Protein AF-A0A520KUC2-F1 (afdb_monomer_lite)

Radius of gyration: 18.16 Å; chains: 1; bounding box: 44×34×51 Å

pLDDT: mean 89.43, std 6.77, range [54.69, 96.94]

Sequence (269 aa):
MTIVELEEMAKRMIEGINAGEMRMEDAQAVLNGVKETDARDSIKLLNDFPDLFLKMIPMGASLDLKRFIPLIKEAFPMLLKKMEEYGTEKFVNELSKPEVVIFPGMLVAAGRFLEKMGVEKVNAHGEEIKDILSVVLPLFNRMVMPIADRSDELKKAFDRIEFAISVNFHARELGFVFNLKCDRKSGKGVMESFKMEEDPKADLNWMISTKGLLFFFNFIRTAGDLQDFFEMTKSGEIEIVEEDLPGAGLIPWLIDVSDLSKKIDDTYP

Organism: NCBI:txid2491085

Foldseek 3Di:
DDLVVLLVLLVVQLVCLVVVNHDLVSLVVNLVVLVVDALVSVLVSCQSPVQSLLRPLLCCLVDDLVSVLVSLLSRLVSNLVRCVVVDVLVSLVSHPCSCCNANPVVLNSVLSNLVSNDLVNCLVCLVSVVSNCQRNFVSNFSHLVSNLVVDPLSQVLQLLQPAWFKEWEAQPSSGWIWIWTWGQPPSGIDTNGIHRDDDPPGPWYKYAYSVNVSQLSVCLQALNDPVSVVVCCVVVRIPIDDDPPPVVSCVSSSNSSSVSNNVSSVVND

Structure (mmCIF, N/CA/C/O backbone):
data_AF-A0A520KUC2-F1
#
_entry.id   AF-A0A520KUC2-F1
#
loop_
_atom_site.group_PDB
_atom_site.id
_atom_site.type_symbol
_atom_site.label_atom_id
_atom_site.label_alt_id
_atom_site.label_comp_id
_atom_site.label_asym_id
_atom_site.label_entity_id
_atom_site.label_seq_id
_atom_site.pdbx_PDB_ins_code
_atom_site.Cartn_x
_atom_site.Cartn_y
_atom_site.Cartn_z
_atom_site.occupancy
_atom_site.B_iso_or_equiv
_atom_site.auth_seq_id
_atom_site.auth_comp_id
_atom_site.auth_asym_id
_atom_site.auth_atom_id
_atom_site.pdbx_PDB_model_num
ATOM 1 N N . MET A 1 1 ? 13.978 9.411 -22.998 1.00 79.06 1 MET A N 1
ATOM 2 C CA . MET A 1 1 ? 13.602 8.008 -23.276 1.00 79.06 1 MET A CA 1
ATOM 3 C C . MET A 1 1 ? 12.185 7.940 -23.854 1.00 79.06 1 MET A C 1
ATOM 5 O O . MET A 1 1 ? 11.400 8.844 -23.591 1.00 79.06 1 MET A O 1
ATOM 9 N N . THR A 1 2 ? 11.856 6.923 -24.655 1.00 86.12 2 THR A N 1
ATOM 10 C CA . THR A 1 2 ? 10.491 6.676 -25.168 1.00 86.12 2 THR A CA 1
ATOM 11 C C . THR A 1 2 ? 9.689 5.750 -24.245 1.00 86.12 2 THR A C 1
ATOM 13 O O . THR A 1 2 ? 10.262 4.942 -23.517 1.00 86.12 2 THR A O 1
ATOM 16 N N . ILE A 1 3 ? 8.354 5.810 -24.303 1.00 90.12 3 ILE A N 1
ATOM 17 C CA . ILE A 1 3 ? 7.492 4.898 -23.531 1.00 90.12 3 ILE A CA 1
ATOM 18 C C . ILE A 1 3 ? 7.693 3.419 -23.909 1.00 90.12 3 ILE A C 1
ATOM 20 O O . ILE A 1 3 ? 7.642 2.556 -23.042 1.00 90.12 3 ILE A O 1
ATOM 24 N N . VAL A 1 4 ? 8.023 3.127 -25.172 1.00 90.62 4 VAL A N 1
ATOM 25 C CA . VAL A 1 4 ? 8.314 1.757 -25.634 1.00 90.62 4 VAL A CA 1
ATOM 26 C C . VAL A 1 4 ? 9.567 1.201 -24.950 1.00 90.62 4 VAL A C 1
ATOM 28 O O . VAL A 1 4 ? 9.562 0.073 -24.468 1.00 90.62 4 VAL A O 1
ATOM 31 N N . GLU A 1 5 ? 10.628 2.007 -24.838 1.00 91.69 5 GLU A N 1
ATOM 32 C CA . GLU A 1 5 ? 11.851 1.607 -24.127 1.00 91.69 5 GLU A CA 1
ATOM 33 C C . GLU A 1 5 ? 11.584 1.356 -22.634 1.00 91.69 5 GLU A C 1
ATOM 35 O O . GLU A 1 5 ? 12.125 0.410 -22.060 1.00 91.69 5 GLU A O 1
ATOM 40 N N . LEU A 1 6 ? 10.729 2.170 -22.004 1.00 92.94 6 LEU A N 1
ATOM 41 C CA . LEU A 1 6 ? 10.340 1.986 -20.604 1.00 92.94 6 LEU A CA 1
ATOM 42 C C . LEU A 1 6 ? 9.547 0.690 -20.394 1.00 92.94 6 LEU A C 1
ATOM 44 O O . LEU A 1 6 ? 9.807 -0.043 -19.440 1.00 92.94 6 LEU A O 1
ATOM 48 N N . GLU A 1 7 ? 8.614 0.385 -21.293 1.00 94.44 7 GLU A N 1
ATOM 49 C CA . GLU A 1 7 ? 7.832 -0.854 -21.265 1.00 94.44 7 GLU A CA 1
ATOM 50 C C . GLU A 1 7 ? 8.726 -2.087 -21.421 1.00 94.44 7 GLU A C 1
ATOM 52 O O . GLU A 1 7 ? 8.567 -3.064 -20.691 1.00 94.44 7 GLU A O 1
ATOM 57 N N . GLU A 1 8 ? 9.726 -2.035 -22.303 1.00 94.94 8 GLU A N 1
ATOM 58 C CA . GLU A 1 8 ? 10.719 -3.104 -22.439 1.00 94.94 8 GLU A CA 1
ATOM 59 C C . GLU A 1 8 ? 11.582 -3.266 -21.177 1.00 94.94 8 GLU A C 1
ATOM 61 O O . GLU A 1 8 ? 11.885 -4.391 -20.770 1.00 94.94 8 GLU A O 1
ATOM 66 N N . MET A 1 9 ? 11.975 -2.166 -20.522 1.00 94.81 9 MET A N 1
ATOM 67 C CA . MET A 1 9 ? 12.680 -2.221 -19.235 1.00 94.81 9 MET A CA 1
ATOM 68 C C . MET A 1 9 ? 11.814 -2.861 -18.145 1.00 94.81 9 MET A C 1
ATOM 70 O O . MET A 1 9 ? 12.285 -3.768 -17.459 1.00 94.81 9 MET A O 1
ATOM 74 N N . ALA A 1 10 ? 10.554 -2.440 -18.016 1.00 94.38 10 ALA A N 1
ATOM 75 C CA . ALA A 1 10 ? 9.627 -2.983 -17.026 1.00 94.38 10 ALA A CA 1
ATOM 76 C C . ALA A 1 10 ? 9.317 -4.461 -17.283 1.00 94.38 10 ALA A C 1
ATOM 78 O O . ALA A 1 10 ? 9.352 -5.264 -16.352 1.00 94.38 10 ALA A O 1
ATOM 79 N N . LYS A 1 11 ? 9.112 -4.846 -18.548 1.00 95.25 11 LYS A N 1
ATOM 80 C CA . LYS A 1 11 ? 8.909 -6.240 -18.945 1.00 95.25 11 LYS A CA 1
ATOM 81 C C . LYS A 1 11 ? 10.098 -7.116 -18.566 1.00 95.25 11 LYS A C 1
ATOM 83 O O . LYS A 1 11 ? 9.901 -8.143 -17.925 1.00 95.25 11 LYS A O 1
ATOM 88 N N . ARG A 1 12 ? 11.325 -6.695 -18.896 1.00 94.25 12 ARG A N 1
ATOM 89 C CA . ARG A 1 12 ? 12.545 -7.431 -18.516 1.00 94.25 12 ARG A CA 1
ATOM 90 C C . ARG A 1 12 ? 12.690 -7.550 -17.005 1.00 94.25 12 ARG A C 1
ATOM 92 O O . ARG A 1 12 ? 13.047 -8.616 -16.515 1.00 94.25 12 ARG A O 1
ATOM 99 N N . MET A 1 13 ? 12.390 -6.479 -16.267 1.00 94.31 13 MET A N 1
ATOM 100 C CA . MET A 1 13 ? 12.400 -6.521 -14.808 1.00 94.31 13 MET A CA 1
ATOM 101 C C . MET A 1 13 ? 11.396 -7.560 -14.291 1.00 94.31 13 MET A C 1
ATOM 103 O O . MET A 1 13 ? 11.769 -8.394 -13.476 1.00 94.31 13 MET A O 1
ATOM 107 N N . ILE A 1 14 ? 10.155 -7.564 -14.788 1.00 92.81 14 ILE A N 1
ATOM 108 C CA . ILE A 1 14 ? 9.117 -8.529 -14.389 1.00 92.81 14 ILE A CA 1
ATOM 109 C C . ILE A 1 14 ? 9.503 -9.967 -14.756 1.00 92.81 14 ILE A C 1
ATOM 111 O O . ILE A 1 14 ? 9.326 -10.868 -13.941 1.00 92.81 14 ILE A O 1
ATOM 115 N N . GLU A 1 15 ? 10.053 -10.196 -15.948 1.00 92.81 15 GLU A N 1
ATOM 116 C CA . GLU A 1 15 ? 10.564 -11.509 -16.363 1.00 92.81 15 GLU A CA 1
ATOM 117 C C . GLU A 1 15 ? 11.678 -11.990 -15.425 1.00 92.81 15 GLU A C 1
ATOM 119 O O . GLU A 1 15 ? 11.638 -13.131 -14.963 1.00 92.81 15 GLU A O 1
ATOM 124 N N . GLY A 1 16 ? 12.606 -11.101 -15.056 1.00 92.38 16 GLY A N 1
ATOM 125 C CA . GLY A 1 16 ? 13.636 -11.378 -14.057 1.00 92.38 16 GLY A CA 1
ATOM 126 C C . GLY A 1 16 ? 13.057 -11.683 -12.674 1.00 92.38 16 GLY A C 1
ATOM 127 O O . GLY A 1 16 ? 13.536 -12.594 -12.003 1.00 92.38 16 GLY A O 1
ATOM 128 N N . ILE A 1 17 ? 12.003 -10.978 -12.245 1.00 90.62 17 ILE A N 1
ATOM 129 C CA . ILE A 1 17 ? 11.320 -11.253 -10.968 1.00 90.62 17 ILE A CA 1
ATOM 130 C C . ILE A 1 17 ? 10.720 -12.660 -10.992 1.00 90.62 17 ILE A C 1
ATOM 132 O O . ILE A 1 17 ? 10.968 -13.441 -10.076 1.00 90.62 17 ILE A O 1
ATOM 136 N N . ASN A 1 18 ? 9.991 -13.003 -12.056 1.00 89.06 18 ASN A N 1
ATOM 137 C CA . ASN A 1 18 ? 9.351 -14.311 -12.202 1.00 89.06 18 ASN A CA 1
ATOM 138 C C . ASN A 1 18 ? 10.374 -15.459 -12.263 1.00 89.06 18 ASN A C 1
ATOM 140 O O . ASN A 1 18 ? 10.082 -16.563 -11.812 1.00 89.06 18 ASN A O 1
ATOM 144 N N . ALA A 1 19 ? 11.566 -15.203 -12.807 1.00 90.50 19 ALA A N 1
ATOM 145 C CA . ALA A 1 19 ? 12.666 -16.165 -12.846 1.00 90.50 19 ALA A CA 1
ATOM 146 C C . ALA A 1 19 ? 13.453 -16.257 -11.522 1.00 90.50 19 ALA A C 1
ATOM 148 O O . ALA A 1 19 ? 14.256 -17.171 -11.357 1.00 90.50 19 ALA A O 1
ATOM 149 N N . GLY A 1 20 ? 13.245 -15.333 -10.575 1.00 86.62 20 GLY A N 1
ATOM 150 C CA . GLY A 1 20 ? 14.067 -15.222 -9.364 1.00 86.62 20 GLY A CA 1
ATOM 151 C C . GLY A 1 20 ? 15.466 -14.640 -9.616 1.00 86.62 20 GLY A C 1
ATOM 152 O O . GLY A 1 20 ? 16.361 -14.809 -8.793 1.00 86.62 20 GLY A O 1
ATOM 153 N N . GLU A 1 21 ? 15.655 -13.951 -10.742 1.00 87.88 21 GLU A N 1
ATOM 154 C CA . GLU A 1 21 ? 16.944 -13.453 -11.245 1.00 87.88 21 GLU A CA 1
ATOM 155 C C . GLU A 1 21 ? 17.017 -11.917 -11.314 1.00 87.88 21 GLU A C 1
ATOM 157 O O . GLU A 1 21 ? 17.975 -11.357 -11.847 1.00 87.88 21 GLU A O 1
ATOM 162 N N . MET A 1 22 ? 16.006 -11.214 -10.796 1.00 87.12 22 MET A N 1
ATOM 163 C CA . MET A 1 22 ? 15.952 -9.751 -10.834 1.00 87.12 22 MET A CA 1
ATOM 164 C C . MET A 1 22 ? 17.145 -9.114 -10.114 1.00 87.12 22 MET A C 1
ATOM 166 O O . MET A 1 22 ? 17.491 -9.487 -8.989 1.00 87.12 22 MET A O 1
ATOM 170 N N . ARG A 1 23 ? 17.752 -8.111 -10.758 1.00 86.81 23 ARG A N 1
ATOM 171 C CA . ARG A 1 23 ? 18.878 -7.351 -10.210 1.00 86.81 23 ARG A CA 1
ATOM 172 C C . ARG A 1 23 ? 18.461 -5.931 -9.850 1.00 86.81 23 ARG A C 1
ATOM 174 O O . ARG A 1 23 ? 17.534 -5.360 -10.422 1.00 86.81 23 ARG A O 1
ATOM 181 N N . MET A 1 24 ? 19.211 -5.316 -8.937 1.00 89.06 24 MET A N 1
ATOM 182 C CA . MET A 1 24 ? 18.963 -3.935 -8.505 1.00 89.06 24 MET A CA 1
ATOM 183 C C . MET A 1 24 ? 19.035 -2.944 -9.677 1.00 89.06 24 MET A C 1
ATOM 185 O O . MET A 1 24 ? 18.303 -1.958 -9.719 1.00 89.06 24 MET A O 1
ATOM 189 N N . GLU A 1 25 ? 19.902 -3.225 -10.647 1.00 91.31 25 GLU A N 1
ATOM 190 C CA . GLU A 1 25 ? 20.090 -2.420 -11.849 1.00 91.31 25 GLU A CA 1
ATOM 191 C C . GLU A 1 25 ? 18.837 -2.414 -12.740 1.00 91.31 25 GLU A C 1
ATOM 193 O O . GLU A 1 25 ? 18.567 -1.402 -13.385 1.00 91.31 25 GLU A O 1
ATOM 198 N N . ASP A 1 26 ? 18.038 -3.487 -12.725 1.00 91.25 26 ASP A N 1
ATOM 199 C CA . ASP A 1 26 ? 16.792 -3.569 -13.490 1.00 91.25 26 ASP A CA 1
ATOM 200 C C . ASP A 1 26 ? 15.727 -2.627 -12.887 1.00 91.25 26 ASP A C 1
ATOM 202 O O . ASP A 1 26 ? 15.119 -1.839 -13.614 1.00 91.25 26 ASP A O 1
ATOM 206 N N . ALA A 1 27 ? 15.576 -2.600 -11.553 1.00 91.25 27 ALA A N 1
ATOM 207 C CA . ALA A 1 27 ? 14.704 -1.627 -10.877 1.00 91.25 27 ALA A CA 1
ATOM 208 C C . ALA A 1 27 ? 15.198 -0.187 -11.035 1.00 91.25 27 ALA A C 1
ATOM 210 O O . ALA A 1 27 ? 14.400 0.722 -11.267 1.00 91.25 27 ALA A O 1
ATOM 211 N N . GLN A 1 28 ? 16.512 0.035 -10.951 1.00 93.19 28 GLN A N 1
ATOM 212 C CA . GLN A 1 28 ? 17.092 1.357 -11.166 1.00 93.19 28 GLN A CA 1
ATOM 213 C C . GLN A 1 28 ? 16.850 1.861 -12.597 1.00 93.19 28 GLN A C 1
ATOM 215 O O . GLN A 1 28 ? 16.589 3.051 -12.777 1.00 93.19 28 GLN A O 1
ATOM 220 N N . ALA A 1 29 ? 16.928 0.984 -13.603 1.00 93.38 29 ALA A N 1
ATOM 221 C CA . ALA A 1 29 ? 16.661 1.331 -14.995 1.00 93.38 29 ALA A CA 1
ATOM 222 C C . ALA A 1 29 ? 15.199 1.745 -15.198 1.00 93.38 29 ALA A C 1
ATOM 224 O O . ALA A 1 29 ? 14.949 2.815 -15.751 1.00 93.38 29 ALA A O 1
ATOM 225 N N . VAL A 1 30 ? 14.249 0.960 -14.673 1.00 93.94 30 VAL A N 1
ATOM 226 C CA . VAL A 1 30 ? 12.819 1.314 -14.702 1.00 93.94 30 VAL A CA 1
ATOM 227 C C . VAL A 1 30 ? 12.584 2.646 -13.994 1.00 93.94 30 VAL A C 1
ATOM 229 O O . VAL A 1 30 ? 11.946 3.528 -14.558 1.00 93.94 30 VAL A O 1
ATOM 232 N N . LEU A 1 31 ? 13.153 2.847 -12.802 1.00 93.94 31 LEU A N 1
ATOM 233 C CA . LEU A 1 31 ? 13.030 4.099 -12.055 1.00 93.94 31 LEU A CA 1
ATOM 234 C C . LEU A 1 31 ? 13.588 5.300 -12.833 1.00 93.94 31 LEU A C 1
ATOM 236 O O . LEU A 1 31 ? 12.925 6.330 -12.931 1.00 93.94 31 LEU A O 1
ATOM 240 N N . ASN A 1 32 ? 14.788 5.182 -13.403 1.00 94.06 32 ASN A N 1
ATOM 241 C CA . ASN A 1 32 ? 15.381 6.246 -14.216 1.00 94.06 32 ASN A CA 1
ATOM 242 C C . ASN A 1 32 ? 14.520 6.558 -15.435 1.00 94.06 32 ASN A C 1
ATOM 244 O O . ASN A 1 32 ? 14.320 7.724 -15.761 1.00 94.06 32 ASN A O 1
ATOM 248 N N . GLY A 1 33 ? 13.945 5.533 -16.052 1.00 92.38 33 GLY A N 1
ATOM 249 C CA . GLY A 1 33 ? 13.013 5.741 -17.134 1.00 92.38 33 GLY A CA 1
ATOM 250 C C . GLY A 1 33 ? 11.726 6.444 -16.693 1.00 92.38 33 GLY A C 1
ATOM 251 O O . GLY A 1 33 ? 11.289 7.414 -17.315 1.00 92.38 33 GLY A O 1
ATOM 252 N N . VAL A 1 34 ? 11.141 6.045 -15.564 1.00 91.44 34 VAL A N 1
ATOM 253 C CA . VAL A 1 34 ? 9.987 6.759 -15.008 1.00 91.44 34 VAL A CA 1
ATOM 254 C C . VAL A 1 34 ? 10.346 8.222 -14.721 1.00 91.44 34 VAL A C 1
ATOM 256 O O . VAL A 1 34 ? 9.499 9.073 -14.934 1.00 91.44 34 VAL A O 1
ATOM 259 N N . LYS A 1 35 ? 11.575 8.587 -14.339 1.00 92.81 35 LYS A N 1
ATOM 260 C CA . LYS A 1 35 ? 11.947 10.011 -14.153 1.00 92.81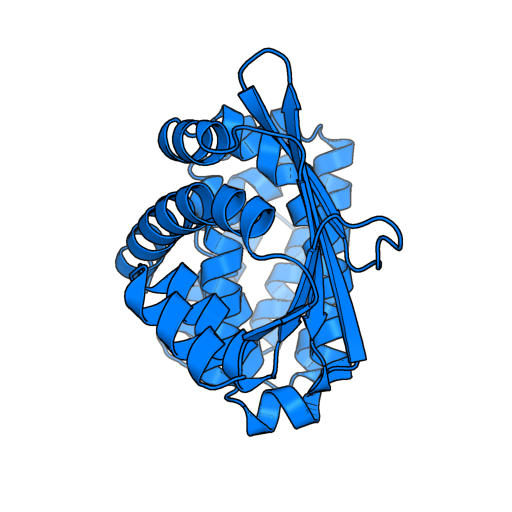 35 LYS A CA 1
ATOM 261 C C . LYS A 1 35 ? 11.870 10.841 -15.429 1.00 92.81 35 LYS A C 1
ATOM 263 O O . LYS A 1 35 ? 11.508 12.011 -15.364 1.00 92.81 35 LYS A O 1
ATOM 268 N N . GLU A 1 36 ? 12.233 10.259 -16.566 1.00 92.06 36 GLU A N 1
ATOM 269 C CA . GLU A 1 36 ? 12.312 10.971 -17.847 1.00 92.06 36 GLU A CA 1
ATOM 270 C C . GLU A 1 36 ? 10.964 11.119 -18.561 1.00 92.06 36 GLU A C 1
ATOM 272 O O . GLU A 1 36 ? 10.869 11.847 -19.548 1.00 92.06 36 GLU A O 1
ATOM 277 N N . THR A 1 37 ? 9.937 10.414 -18.094 1.00 91.12 37 THR A N 1
ATOM 278 C CA . THR A 1 37 ? 8.613 10.374 -18.723 1.00 91.12 37 THR A CA 1
ATOM 279 C C . THR A 1 37 ? 7.625 11.329 -18.063 1.00 91.12 37 THR A C 1
ATOM 281 O O . THR A 1 37 ? 7.861 11.813 -16.953 1.00 91.12 37 THR A O 1
ATOM 284 N N . ASP A 1 38 ? 6.486 11.584 -18.706 1.00 93.56 38 ASP A N 1
ATOM 285 C CA . ASP A 1 38 ? 5.400 12.359 -18.101 1.00 93.56 38 ASP A CA 1
ATOM 286 C C . ASP A 1 38 ? 4.401 11.471 -17.320 1.00 93.56 38 ASP A C 1
ATOM 288 O O . ASP A 1 38 ? 4.645 10.289 -17.041 1.00 93.56 38 ASP A O 1
ATOM 292 N N . ALA A 1 39 ? 3.287 12.060 -16.876 1.00 93.56 39 ALA A N 1
ATOM 293 C CA . ALA A 1 39 ? 2.244 11.333 -16.155 1.00 93.56 39 ALA A CA 1
ATOM 294 C C . ALA A 1 39 ? 1.448 10.366 -17.052 1.00 93.56 39 ALA A C 1
ATOM 296 O O . ALA A 1 39 ? 1.041 9.312 -16.571 1.00 93.56 39 ALA A O 1
ATOM 297 N N . ARG A 1 40 ? 1.249 10.677 -18.340 1.00 95.25 40 ARG A N 1
ATOM 298 C CA . ARG A 1 40 ? 0.518 9.811 -19.285 1.00 95.25 40 ARG A CA 1
ATOM 299 C C . ARG A 1 40 ? 1.310 8.564 -19.624 1.00 95.25 40 ARG A C 1
ATOM 301 O O . ARG A 1 40 ? 0.744 7.479 -19.673 1.00 95.25 40 ARG A O 1
ATOM 308 N N . ASP A 1 41 ? 2.613 8.714 -19.794 1.00 94.69 41 ASP A N 1
ATOM 309 C CA . ASP A 1 41 ? 3.533 7.589 -19.924 1.00 94.69 41 ASP A CA 1
ATOM 310 C C . ASP A 1 41 ? 3.504 6.701 -18.672 1.00 94.69 41 ASP A C 1
ATOM 312 O O . ASP A 1 41 ? 3.476 5.478 -18.773 1.00 94.69 41 ASP A O 1
ATOM 316 N N . SER A 1 42 ? 3.432 7.309 -17.481 1.00 93.69 42 SER A N 1
ATOM 317 C CA . SER A 1 42 ? 3.310 6.558 -16.223 1.00 93.69 42 SER A CA 1
ATOM 318 C C . SER A 1 42 ? 1.976 5.801 -16.150 1.00 93.69 42 SER A C 1
ATOM 320 O O . SER A 1 42 ? 1.956 4.638 -15.761 1.00 93.69 42 SER A O 1
ATOM 322 N N . ILE A 1 43 ? 0.869 6.419 -16.578 1.00 95.75 43 ILE A N 1
ATOM 323 C CA . ILE A 1 43 ? -0.443 5.760 -16.699 1.00 95.75 43 ILE A CA 1
ATOM 324 C C . ILE A 1 43 ? -0.372 4.594 -17.689 1.00 95.75 43 ILE A C 1
ATOM 326 O O . ILE A 1 43 ? -0.854 3.507 -17.381 1.00 95.75 43 ILE A O 1
ATOM 330 N N . LYS A 1 44 ? 0.247 4.795 -18.859 1.00 96.31 44 LYS A N 1
ATOM 331 C CA . LYS A 1 44 ? 0.398 3.749 -19.876 1.00 96.31 44 LYS A CA 1
ATOM 332 C C . LYS A 1 44 ? 1.190 2.562 -19.331 1.00 96.31 44 LYS A C 1
ATOM 334 O O . LYS A 1 44 ? 0.702 1.439 -19.397 1.00 96.31 44 LYS A O 1
ATOM 339 N N . LEU A 1 45 ? 2.323 2.823 -18.678 1.00 95.50 45 LEU A N 1
ATOM 340 C CA . LEU A 1 45 ? 3.123 1.787 -18.030 1.00 95.50 45 LEU A CA 1
ATOM 341 C C . LEU A 1 45 ? 2.311 0.987 -17.000 1.00 95.50 45 LEU A C 1
ATOM 343 O O . LEU A 1 45 ? 2.359 -0.238 -16.996 1.00 95.50 45 LEU A O 1
ATOM 347 N N . LEU A 1 46 ? 1.557 1.669 -16.134 1.00 94.81 46 LEU A N 1
ATOM 348 C CA . LEU A 1 46 ? 0.744 1.023 -15.098 1.00 94.81 46 LEU A CA 1
ATOM 349 C C . LEU A 1 46 ? -0.479 0.291 -15.673 1.00 94.81 46 LEU A C 1
ATOM 351 O O . LEU A 1 46 ? -1.001 -0.617 -15.035 1.00 94.81 46 LEU A O 1
ATOM 355 N N . ASN A 1 47 ? -0.932 0.648 -16.875 1.00 95.88 47 ASN A N 1
ATOM 356 C CA . ASN A 1 47 ? -1.989 -0.077 -17.579 1.00 95.88 47 ASN A CA 1
ATOM 357 C C . ASN A 1 47 ? -1.478 -1.355 -18.239 1.00 95.88 47 ASN A C 1
ATOM 359 O O . ASN A 1 47 ? -2.199 -2.356 -18.236 1.00 95.88 47 ASN A O 1
ATOM 363 N N . ASP A 1 48 ? -0.256 -1.317 -18.766 1.00 95.50 48 ASP A N 1
ATOM 364 C CA . ASP A 1 48 ? 0.396 -2.466 -19.390 1.00 95.50 48 ASP A CA 1
ATOM 365 C C . ASP A 1 48 ? 0.949 -3.441 -18.335 1.00 95.50 48 ASP A C 1
ATOM 367 O O . ASP A 1 48 ? 0.918 -4.657 -18.536 1.00 95.50 48 ASP A O 1
ATOM 371 N N . PHE A 1 49 ? 1.374 -2.924 -17.176 1.00 94.75 49 PHE A N 1
ATOM 372 C CA . PHE A 1 49 ? 1.892 -3.694 -16.038 1.00 94.75 49 PHE A CA 1
ATOM 373 C C . PHE A 1 49 ? 1.187 -3.312 -14.722 1.00 94.75 49 PHE A C 1
ATOM 375 O O . PHE A 1 49 ? 1.800 -2.718 -13.829 1.00 94.75 49 PHE A O 1
ATOM 382 N N . PRO A 1 50 ? -0.104 -3.649 -14.558 1.00 94.25 50 PRO A N 1
ATOM 383 C CA . PRO A 1 50 ? -0.865 -3.269 -13.367 1.00 94.25 50 PRO A CA 1
ATOM 384 C C . PRO A 1 50 ? -0.347 -3.912 -12.073 1.00 94.25 50 PRO A C 1
ATOM 386 O O . PRO A 1 50 ? -0.574 -3.383 -10.990 1.00 94.25 50 PRO A O 1
ATOM 389 N N . ASP A 1 51 ? 0.379 -5.024 -12.175 1.00 94.38 51 ASP A N 1
ATOM 390 C CA . ASP A 1 51 ? 0.984 -5.769 -11.069 1.00 94.38 51 ASP A CA 1
ATOM 391 C C . ASP A 1 51 ? 2.446 -5.376 -10.784 1.00 94.38 51 ASP A C 1
ATOM 393 O O . ASP A 1 51 ? 3.130 -6.041 -10.001 1.00 94.38 51 ASP A O 1
ATOM 397 N N . LEU A 1 52 ? 2.938 -4.283 -11.382 1.00 93.12 52 LEU A N 1
ATOM 398 C CA . LEU A 1 52 ? 4.325 -3.833 -11.242 1.00 93.12 52 LEU A CA 1
ATOM 399 C C . LEU A 1 52 ? 4.755 -3.713 -9.771 1.00 93.12 52 LEU A C 1
ATOM 401 O O . LEU A 1 52 ? 5.777 -4.275 -9.376 1.00 93.12 52 LEU A O 1
ATOM 405 N N . PHE A 1 53 ? 3.971 -3.014 -8.943 1.00 91.88 53 PHE A N 1
ATOM 406 C CA . PHE A 1 53 ? 4.278 -2.836 -7.519 1.00 91.88 53 PHE A CA 1
ATOM 407 C C . PHE A 1 53 ? 4.088 -4.122 -6.708 1.00 91.88 53 PHE A C 1
ATOM 409 O O . PHE A 1 53 ? 4.924 -4.421 -5.852 1.00 91.88 53 PHE A O 1
ATOM 416 N N . LEU A 1 54 ? 3.050 -4.905 -7.025 1.00 92.69 54 LEU A N 1
ATOM 417 C CA . LEU A 1 54 ? 2.780 -6.216 -6.420 1.00 92.69 54 LEU A CA 1
ATOM 418 C C . LEU A 1 54 ? 3.968 -7.170 -6.554 1.00 92.69 54 LEU A C 1
ATOM 420 O O . LEU A 1 54 ? 4.264 -7.921 -5.627 1.00 92.69 54 LEU A O 1
ATOM 424 N N . LYS A 1 55 ? 4.670 -7.116 -7.688 1.00 91.44 55 LYS A N 1
ATOM 425 C CA . LYS A 1 55 ? 5.849 -7.942 -7.959 1.00 91.44 55 LYS A CA 1
ATOM 426 C C . LYS A 1 55 ? 7.140 -7.330 -7.438 1.00 91.44 55 LYS A C 1
ATOM 428 O O . LYS A 1 55 ? 7.956 -8.029 -6.844 1.00 91.44 55 LYS A O 1
ATOM 433 N N . MET A 1 56 ? 7.339 -6.031 -7.648 1.00 90.69 56 MET A N 1
ATOM 434 C CA . MET A 1 56 ? 8.602 -5.362 -7.332 1.00 90.69 56 MET A CA 1
ATOM 435 C C . MET A 1 56 ? 8.827 -5.194 -5.824 1.00 90.69 56 MET A C 1
ATOM 437 O O . MET A 1 56 ? 9.932 -5.443 -5.350 1.00 90.69 56 MET A O 1
ATOM 441 N N . ILE A 1 57 ? 7.815 -4.777 -5.054 1.00 90.81 57 ILE A N 1
ATOM 442 C CA . ILE A 1 57 ? 7.996 -4.464 -3.624 1.00 90.81 57 ILE A CA 1
ATOM 443 C C . ILE A 1 57 ? 8.441 -5.691 -2.818 1.00 90.81 57 ILE A C 1
ATOM 445 O O . ILE A 1 57 ? 9.433 -5.576 -2.093 1.00 90.81 57 ILE A O 1
ATOM 449 N N . PRO A 1 58 ? 7.819 -6.881 -2.961 1.00 90.75 58 PRO A N 1
ATOM 450 C CA . PRO A 1 58 ? 8.239 -8.060 -2.205 1.00 90.75 58 PRO A CA 1
ATOM 451 C C . PRO A 1 58 ? 9.668 -8.513 -2.504 1.00 90.75 58 PRO A C 1
ATOM 453 O O . PRO A 1 58 ? 10.263 -9.209 -1.684 1.00 90.75 58 PRO A O 1
ATOM 456 N N . MET A 1 59 ? 10.241 -8.138 -3.653 1.00 87.12 59 MET A N 1
ATOM 457 C CA . MET A 1 59 ? 11.640 -8.444 -3.963 1.00 87.12 59 MET A CA 1
ATOM 458 C C . MET A 1 59 ? 12.615 -7.684 -3.073 1.00 87.12 59 MET A C 1
ATOM 460 O O . MET A 1 59 ? 13.699 -8.195 -2.807 1.00 87.12 59 MET A O 1
ATOM 464 N N . GLY A 1 60 ? 12.216 -6.533 -2.523 1.00 84.00 60 GLY A N 1
ATOM 465 C CA . GLY A 1 60 ? 13.012 -5.807 -1.537 1.00 84.00 60 GLY A CA 1
ATOM 466 C C . GLY A 1 60 ? 13.448 -6.676 -0.354 1.00 84.00 60 GLY A C 1
ATOM 467 O O . GLY A 1 60 ? 14.565 -6.526 0.123 1.00 84.00 60 GLY A O 1
ATOM 468 N N . ALA A 1 61 ? 12.619 -7.640 0.065 1.00 85.44 61 ALA A N 1
ATOM 469 C CA . ALA A 1 61 ? 12.922 -8.557 1.168 1.00 85.44 61 ALA A CA 1
ATOM 470 C C . ALA A 1 61 ? 14.043 -9.570 0.848 1.00 85.44 61 ALA A C 1
ATOM 472 O O . ALA A 1 61 ? 14.657 -10.139 1.755 1.00 85.44 61 ALA A O 1
ATOM 473 N N . SER A 1 62 ? 14.288 -9.822 -0.439 1.00 81.88 62 SER A N 1
ATOM 474 C CA . SER A 1 62 ? 15.334 -10.722 -0.943 1.00 81.88 62 SER A CA 1
ATOM 475 C C . SER A 1 62 ? 16.580 -9.971 -1.422 1.00 81.88 62 SER A C 1
ATOM 477 O O . SER A 1 62 ? 17.607 -10.594 -1.686 1.00 81.88 62 SER A O 1
ATOM 479 N N . LEU A 1 63 ? 16.496 -8.646 -1.533 1.00 79.06 63 LEU A N 1
ATOM 480 C CA . LEU A 1 63 ? 17.576 -7.766 -1.957 1.00 79.06 63 LEU A CA 1
ATOM 481 C C . LEU A 1 63 ? 18.246 -7.105 -0.745 1.00 79.06 63 LEU A C 1
ATOM 483 O O . LEU A 1 63 ? 17.764 -7.162 0.384 1.00 79.06 63 LEU A O 1
ATOM 487 N N . ASP A 1 64 ? 19.373 -6.438 -0.987 1.00 83.75 64 ASP A N 1
ATOM 488 C CA . ASP A 1 64 ? 19.964 -5.539 0.003 1.00 83.75 64 ASP A CA 1
ATOM 489 C C . ASP A 1 64 ? 19.024 -4.343 0.233 1.00 83.75 64 ASP A C 1
ATOM 491 O O . ASP A 1 64 ? 18.948 -3.431 -0.599 1.00 83.75 64 ASP A O 1
ATOM 495 N N . LEU A 1 65 ? 18.310 -4.350 1.365 1.00 82.19 65 LEU A N 1
ATOM 496 C CA . LEU A 1 65 ? 17.358 -3.304 1.750 1.00 82.19 65 LEU A CA 1
ATOM 497 C C . LEU A 1 65 ? 17.983 -1.909 1.708 1.00 82.19 65 LEU A C 1
ATOM 499 O O . LEU A 1 65 ? 17.338 -0.969 1.249 1.00 82.19 65 LEU A O 1
ATOM 503 N N . LYS A 1 66 ? 19.260 -1.763 2.082 1.00 83.00 66 LYS A N 1
ATOM 504 C CA . LYS A 1 66 ? 19.940 -0.458 2.063 1.00 83.00 66 LYS A CA 1
ATOM 505 C C . LYS A 1 66 ? 20.109 0.096 0.653 1.00 83.00 66 LYS A C 1
ATOM 507 O O . LYS A 1 66 ? 20.173 1.310 0.485 1.00 83.00 66 LYS A O 1
ATOM 512 N N . ARG A 1 67 ? 20.173 -0.774 -0.360 1.00 85.25 67 ARG A N 1
ATOM 513 C CA . ARG A 1 67 ? 20.202 -0.392 -1.781 1.00 85.25 67 ARG A CA 1
ATOM 514 C C . ARG A 1 67 ? 18.805 -0.261 -2.378 1.00 85.25 67 ARG A C 1
ATOM 516 O O . ARG A 1 67 ? 18.608 0.573 -3.254 1.00 85.25 67 ARG A O 1
ATOM 523 N N . PHE A 1 68 ? 17.846 -1.048 -1.898 1.00 87.75 68 PHE A N 1
ATOM 524 C CA . PHE A 1 68 ? 16.467 -1.029 -2.381 1.00 87.75 68 PHE A CA 1
ATOM 525 C C . PHE A 1 68 ? 15.683 0.203 -1.904 1.00 87.75 68 PHE A C 1
ATOM 527 O O . PHE A 1 68 ? 14.990 0.848 -2.688 1.00 87.75 68 PHE A O 1
ATOM 534 N N . ILE A 1 69 ? 15.819 0.571 -0.628 1.00 87.69 69 ILE A N 1
ATOM 535 C CA . ILE A 1 69 ? 15.081 1.677 -0.001 1.00 87.69 69 ILE A CA 1
ATOM 536 C C . ILE A 1 69 ? 15.296 3.015 -0.708 1.00 87.69 69 ILE A C 1
ATOM 538 O O . ILE A 1 69 ? 14.302 3.702 -0.929 1.00 87.69 69 ILE A O 1
ATOM 542 N N . PRO A 1 70 ? 16.521 3.403 -1.115 1.00 91.06 70 PRO A N 1
ATOM 543 C CA . PRO A 1 70 ? 16.722 4.601 -1.923 1.00 91.06 70 PRO A CA 1
ATOM 544 C C . PRO A 1 70 ? 15.863 4.633 -3.191 1.00 91.06 70 PRO A C 1
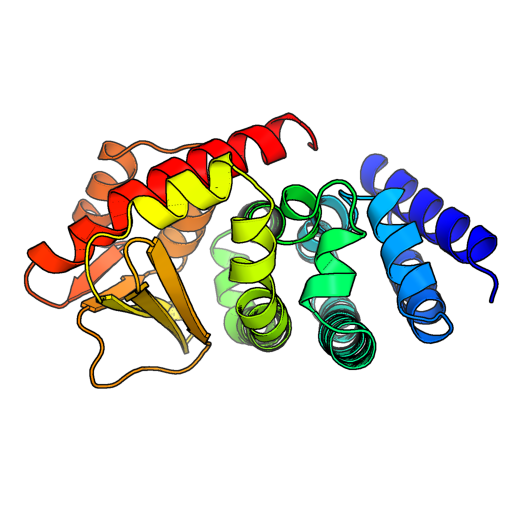ATOM 546 O O . PRO A 1 70 ? 15.313 5.684 -3.512 1.00 91.06 70 PRO A O 1
ATOM 549 N N . LEU A 1 71 ? 15.677 3.491 -3.869 1.00 91.81 71 LEU A N 1
ATOM 550 C CA . LEU A 1 71 ? 14.823 3.418 -5.058 1.00 91.81 71 LEU A CA 1
ATOM 551 C C . LEU A 1 71 ? 13.362 3.696 -4.706 1.00 91.81 71 LEU A C 1
ATOM 553 O O . LEU A 1 71 ? 12.693 4.452 -5.402 1.00 91.81 71 LEU A O 1
ATOM 557 N N . ILE A 1 72 ? 12.875 3.128 -3.602 1.00 91.50 72 ILE A N 1
ATOM 558 C CA . ILE A 1 72 ? 11.507 3.330 -3.107 1.00 91.50 72 ILE A CA 1
ATOM 559 C C . ILE A 1 72 ? 11.289 4.780 -2.656 1.00 91.50 72 ILE A C 1
ATOM 561 O O . ILE A 1 72 ? 10.301 5.407 -3.044 1.00 91.50 72 ILE A O 1
ATOM 565 N N . LYS A 1 73 ? 12.241 5.345 -1.901 1.00 91.69 73 LYS A N 1
ATOM 566 C CA . LYS A 1 73 ? 12.231 6.746 -1.448 1.00 91.69 73 LYS A CA 1
ATOM 567 C C . LYS A 1 73 ? 12.233 7.748 -2.595 1.00 91.69 73 LYS A C 1
ATOM 569 O O . LYS A 1 73 ? 11.779 8.870 -2.411 1.00 91.69 73 LYS A O 1
ATOM 574 N N . GLU A 1 74 ? 12.724 7.360 -3.763 1.00 93.38 74 GLU A N 1
ATOM 575 C CA . GLU A 1 74 ? 12.672 8.192 -4.955 1.00 93.38 74 GLU A CA 1
ATOM 576 C C . GLU A 1 74 ? 11.404 7.939 -5.787 1.00 93.38 74 GLU A C 1
ATOM 578 O O . GLU A 1 74 ? 10.741 8.887 -6.210 1.00 93.38 74 GLU A O 1
ATOM 583 N N . ALA A 1 75 ? 11.026 6.672 -5.983 1.00 92.00 75 ALA A N 1
ATOM 584 C CA . ALA A 1 75 ? 9.919 6.271 -6.847 1.00 92.00 75 ALA A CA 1
ATOM 585 C C . ALA A 1 75 ? 8.560 6.812 -6.382 1.00 92.00 75 ALA A C 1
ATOM 587 O O . ALA A 1 75 ? 7.827 7.403 -7.177 1.00 92.00 75 ALA A O 1
ATOM 588 N N . PHE A 1 76 ? 8.221 6.623 -5.103 1.00 93.50 76 PHE A N 1
ATOM 589 C CA . PHE A 1 76 ? 6.888 6.948 -4.586 1.00 93.50 76 PHE A CA 1
ATOM 590 C C . PHE A 1 76 ? 6.615 8.458 -4.527 1.00 93.50 76 PHE A C 1
ATOM 592 O O . PHE A 1 76 ? 5.581 8.880 -5.052 1.00 93.50 76 PHE A O 1
ATOM 599 N N . PRO A 1 77 ? 7.522 9.305 -3.996 1.00 94.56 77 PRO A N 1
ATOM 600 C CA . PRO A 1 77 ? 7.324 10.755 -4.023 1.00 94.56 77 PRO A CA 1
ATOM 601 C C . PRO A 1 77 ? 7.289 11.326 -5.442 1.00 94.56 77 PRO A C 1
ATOM 603 O O . PRO A 1 77 ? 6.505 12.230 -5.723 1.00 94.56 77 PRO A O 1
ATOM 606 N N . MET A 1 78 ? 8.098 10.785 -6.358 1.00 94.69 78 MET A N 1
ATOM 607 C CA . MET A 1 78 ? 8.053 11.180 -7.765 1.00 94.69 78 MET A CA 1
ATOM 608 C C . MET A 1 78 ? 6.699 10.838 -8.401 1.00 94.69 78 MET A C 1
ATOM 610 O O . MET A 1 78 ? 6.120 11.684 -9.083 1.00 94.69 78 MET A O 1
ATOM 614 N N . LEU A 1 79 ? 6.188 9.621 -8.187 1.00 93.25 79 LEU A N 1
ATOM 615 C CA . LEU A 1 79 ? 4.883 9.212 -8.708 1.00 93.25 79 LEU A CA 1
ATOM 616 C C . LEU A 1 79 ? 3.757 10.079 -8.132 1.00 93.25 79 LEU A C 1
ATOM 618 O O . LEU A 1 79 ? 2.911 10.552 -8.890 1.00 93.25 79 LEU A O 1
ATOM 622 N N . LEU A 1 80 ? 3.783 10.336 -6.819 1.00 94.81 80 LEU A N 1
ATOM 623 C CA . LEU A 1 80 ? 2.836 11.229 -6.149 1.00 94.81 80 LEU A CA 1
ATOM 624 C C . LEU A 1 80 ? 2.848 12.619 -6.791 1.00 94.81 80 LEU A C 1
ATOM 626 O O . LEU A 1 80 ? 1.794 13.118 -7.177 1.00 94.81 80 LEU A O 1
ATOM 630 N N . LYS A 1 81 ? 4.037 13.201 -6.990 1.00 95.75 81 LYS A N 1
ATOM 631 C CA . LYS A 1 81 ? 4.197 14.511 -7.631 1.00 95.75 81 LYS A CA 1
ATOM 632 C C . LYS A 1 81 ? 3.604 14.535 -9.042 1.00 95.75 81 LYS A C 1
ATOM 634 O O . LYS A 1 81 ? 2.805 15.413 -9.350 1.00 95.75 81 LYS A O 1
ATOM 639 N N . LYS A 1 82 ? 3.948 13.560 -9.889 1.00 94.75 82 LYS A N 1
ATOM 640 C CA . LYS A 1 82 ? 3.420 13.463 -11.263 1.00 94.75 82 LYS A CA 1
ATOM 641 C C . LYS A 1 82 ? 1.899 13.353 -11.294 1.00 94.75 82 LYS A C 1
ATOM 643 O O . LYS A 1 82 ? 1.240 13.982 -12.118 1.00 94.75 82 LYS A O 1
ATOM 648 N N . MET A 1 83 ? 1.343 12.543 -10.399 1.00 94.94 83 MET A N 1
ATOM 649 C CA . MET A 1 83 ? -0.096 12.372 -10.260 1.00 94.94 83 MET A CA 1
ATOM 650 C C . MET A 1 83 ? -0.774 13.675 -9.819 1.00 94.94 83 MET A C 1
ATOM 652 O O . MET A 1 83 ? -1.817 14.033 -10.363 1.00 94.94 83 MET A O 1
ATOM 656 N N . GLU A 1 84 ? -0.212 14.386 -8.842 1.00 95.00 84 GLU A N 1
ATOM 657 C CA . GLU A 1 84 ? -0.753 15.665 -8.374 1.00 95.00 84 GLU A CA 1
ATOM 658 C C . GLU A 1 84 ? -0.705 16.741 -9.463 1.00 95.00 84 GLU A C 1
ATOM 660 O O . GLU A 1 84 ? -1.701 17.432 -9.670 1.00 95.00 84 GLU A O 1
ATOM 665 N N . GLU A 1 85 ? 0.401 16.831 -10.205 1.00 95.62 85 GLU A N 1
ATOM 666 C CA . GLU A 1 85 ? 0.560 17.753 -11.337 1.00 95.62 85 GLU A CA 1
ATOM 667 C C . GLU A 1 85 ? -0.413 17.442 -12.488 1.00 95.62 85 GLU A C 1
ATOM 669 O O . GLU A 1 85 ? -0.931 18.360 -13.125 1.00 95.62 85 GLU A O 1
ATOM 674 N N . TYR A 1 86 ? -0.704 16.161 -12.745 1.00 96.56 86 TYR A N 1
ATOM 675 C CA . TYR A 1 86 ? -1.682 15.742 -13.760 1.00 96.56 86 TYR A CA 1
ATOM 676 C C . TYR A 1 86 ? -3.144 15.899 -13.309 1.00 96.56 86 TYR A C 1
ATOM 678 O O . TYR A 1 86 ? -4.050 16.035 -14.138 1.00 96.56 86 TYR A O 1
ATOM 686 N N . GLY A 1 87 ? -3.367 15.878 -11.995 1.00 96.94 87 GLY A N 1
ATOM 687 C CA . GLY A 1 87 ? -4.668 15.788 -11.345 1.00 96.94 87 GLY A CA 1
ATOM 688 C C . GLY A 1 87 ? -4.974 14.357 -10.897 1.00 96.94 87 GLY A C 1
ATOM 689 O O . GLY A 1 87 ? -5.185 13.471 -11.724 1.00 96.94 87 GLY A O 1
ATOM 690 N N . THR A 1 88 ? -5.062 14.144 -9.579 1.00 94.69 88 THR A N 1
ATOM 691 C CA . THR A 1 88 ? -5.243 12.823 -8.949 1.00 94.69 88 THR A CA 1
ATOM 692 C C . THR A 1 88 ? -6.450 12.052 -9.487 1.00 94.69 88 THR A C 1
ATOM 694 O O . THR A 1 88 ? -6.306 10.903 -9.892 1.00 94.69 88 THR A O 1
ATOM 697 N N . GLU A 1 89 ? -7.629 12.674 -9.544 1.00 94.88 89 GLU A N 1
ATOM 698 C CA . GLU A 1 89 ? -8.843 12.014 -10.051 1.00 94.88 89 GLU A CA 1
ATOM 699 C C . GLU A 1 89 ? -8.700 11.612 -11.521 1.00 94.88 89 GLU A C 1
ATOM 701 O O . GLU A 1 89 ? -9.087 10.517 -11.921 1.00 94.88 89 GLU A O 1
ATOM 706 N N . LYS A 1 90 ? -8.099 12.486 -12.333 1.00 96.12 90 LYS A N 1
ATOM 707 C CA . LYS A 1 90 ? -7.871 12.224 -13.753 1.00 96.12 90 LYS A CA 1
ATOM 708 C C . LYS A 1 90 ? -6.889 11.072 -13.951 1.00 96.12 90 LYS A C 1
ATOM 710 O O . LYS A 1 90 ? -7.156 10.185 -14.753 1.00 96.12 90 LYS A O 1
ATOM 715 N N . PHE A 1 91 ? -5.798 11.064 -13.186 1.00 96.31 91 PHE A N 1
ATOM 716 C CA . PHE A 1 91 ? -4.815 9.985 -13.187 1.00 96.31 91 PHE A CA 1
ATOM 717 C C . PHE A 1 91 ? -5.477 8.636 -12.883 1.00 96.31 91 PHE A C 1
ATOM 719 O O . PHE A 1 91 ? -5.347 7.693 -13.657 1.00 96.31 91 PHE A O 1
ATOM 726 N N . VAL A 1 92 ? -6.256 8.562 -11.799 1.00 95.00 92 VAL A N 1
ATOM 727 C CA . VAL A 1 92 ? -6.940 7.332 -11.370 1.00 95.00 92 VAL A CA 1
ATOM 728 C C . VAL A 1 92 ? -7.992 6.866 -12.378 1.00 95.00 92 VAL A C 1
ATOM 730 O O . VAL A 1 92 ? -8.130 5.662 -12.606 1.00 95.00 92 VAL A O 1
ATOM 733 N N . ASN A 1 93 ? -8.714 7.789 -13.014 1.00 94.88 93 ASN A N 1
ATOM 734 C CA . ASN A 1 93 ? -9.723 7.460 -14.023 1.00 94.88 93 ASN A CA 1
ATOM 735 C C . ASN A 1 93 ? -9.132 6.885 -15.316 1.00 94.88 93 ASN A C 1
ATOM 737 O O . ASN A 1 93 ? -9.813 6.125 -16.002 1.00 94.88 93 ASN A O 1
ATOM 741 N N . GLU A 1 94 ? -7.881 7.214 -15.641 1.00 96.31 94 GLU A N 1
ATOM 742 C CA . GLU A 1 94 ? -7.193 6.700 -16.831 1.00 96.31 94 GLU A CA 1
ATOM 743 C C . GLU A 1 94 ? -6.451 5.373 -16.591 1.00 96.31 94 GLU A C 1
ATOM 745 O O . GLU A 1 94 ? -6.039 4.718 -17.552 1.00 96.31 94 GLU A O 1
ATOM 750 N N . LEU A 1 95 ? -6.310 4.930 -15.335 1.00 94.88 95 LEU A N 1
ATOM 751 C CA . LEU A 1 95 ? -5.795 3.588 -15.045 1.00 94.88 95 LEU A CA 1
ATOM 752 C C . LEU A 1 95 ? -6.776 2.509 -15.540 1.00 94.88 95 LEU A C 1
ATOM 754 O O . LEU A 1 95 ? -7.963 2.762 -15.676 1.00 94.88 95 LEU A O 1
ATOM 758 N N . SER A 1 96 ? -6.353 1.280 -15.792 1.00 93.75 96 SER A N 1
ATOM 759 C CA . SER A 1 96 ? -7.255 0.181 -16.167 1.00 93.75 96 SER A CA 1
ATOM 760 C C . SER A 1 96 ? -7.715 -0.603 -14.939 1.00 93.75 96 SER A C 1
ATOM 762 O O . SER A 1 96 ? -8.871 -1.015 -14.879 1.00 93.75 96 SER A O 1
ATOM 764 N N . LYS A 1 97 ? -6.815 -0.760 -13.960 1.00 93.31 97 LYS A N 1
ATOM 765 C CA . LYS A 1 97 ? -6.987 -1.551 -12.731 1.00 93.31 97 LYS A CA 1
ATOM 766 C C . LYS A 1 97 ? -6.387 -0.831 -11.514 1.00 93.31 97 LYS A C 1
ATOM 768 O O . LYS A 1 97 ? -5.400 -1.303 -10.943 1.00 93.31 97 LYS A O 1
ATOM 773 N N . PRO A 1 98 ? -6.895 0.355 -11.140 1.00 92.50 98 PRO A N 1
ATOM 774 C CA . PRO A 1 98 ? -6.334 1.144 -10.040 1.00 92.50 98 PRO A CA 1
ATOM 775 C C . PRO A 1 98 ? -6.274 0.368 -8.713 1.00 92.50 98 PRO A C 1
ATOM 777 O O . PRO A 1 98 ? -5.375 0.597 -7.901 1.00 92.50 98 PRO A O 1
ATOM 780 N N . GLU A 1 99 ? -7.186 -0.585 -8.521 1.00 92.44 99 GLU A N 1
ATOM 781 C CA . GLU A 1 99 ? -7.242 -1.450 -7.352 1.00 92.44 99 GLU A CA 1
ATOM 782 C C . GLU A 1 99 ? -6.059 -2.420 -7.239 1.00 92.44 99 GLU A C 1
ATOM 784 O O . GLU A 1 99 ? -5.576 -2.697 -6.142 1.00 92.44 99 GLU A O 1
ATOM 789 N N . VAL A 1 100 ? -5.534 -2.875 -8.378 1.00 92.31 100 VAL A N 1
ATOM 790 C CA . VAL A 1 100 ? -4.336 -3.723 -8.452 1.00 92.31 100 VAL A CA 1
ATOM 791 C C . VAL A 1 100 ? -3.073 -2.875 -8.310 1.00 92.31 100 VAL A C 1
ATOM 793 O O . VAL A 1 100 ? -2.137 -3.268 -7.619 1.00 92.31 100 VAL A O 1
ATOM 796 N N . VAL A 1 101 ? -3.061 -1.691 -8.930 1.00 87.62 101 VAL A N 1
ATOM 797 C CA . VAL A 1 101 ? -1.882 -0.815 -8.958 1.00 87.62 101 VAL A CA 1
ATOM 798 C C . VAL A 1 101 ? -1.582 -0.232 -7.577 1.00 87.62 101 VAL A C 1
ATOM 800 O O . VAL A 1 101 ? -0.421 -0.178 -7.178 1.00 87.62 101 VAL A O 1
ATOM 803 N N . ILE A 1 102 ? -2.611 0.225 -6.853 1.00 87.50 102 ILE A N 1
ATOM 804 C CA . ILE A 1 102 ? -2.441 0.979 -5.604 1.00 87.50 102 ILE A CA 1
ATOM 805 C C . ILE A 1 102 ? -3.233 0.362 -4.459 1.00 87.50 102 ILE A C 1
ATOM 807 O O . ILE A 1 102 ? -2.626 -0.112 -3.508 1.00 87.50 102 ILE A O 1
ATOM 811 N N . PHE A 1 103 ? -4.568 0.386 -4.489 1.00 91.75 103 PHE A N 1
ATOM 812 C CA . PHE A 1 103 ? -5.363 -0.040 -3.334 1.00 91.75 103 PHE A CA 1
ATOM 813 C C . PHE A 1 103 ? -6.512 -0.971 -3.718 1.00 91.75 103 PHE A C 1
ATOM 815 O O . PHE A 1 103 ? -7.432 -0.492 -4.373 1.00 91.75 103 PHE A O 1
ATOM 822 N N . PRO A 1 104 ? -6.518 -2.242 -3.270 1.00 93.06 104 PRO A N 1
ATOM 823 C CA . PRO A 1 104 ? -5.725 -2.782 -2.165 1.00 93.06 104 PRO A CA 1
ATOM 824 C C . PRO A 1 104 ? -4.397 -3.447 -2.568 1.00 93.06 104 PRO A C 1
ATOM 826 O O . PRO A 1 104 ? -3.702 -3.955 -1.693 1.00 93.06 104 PRO A O 1
ATOM 829 N N . GLY A 1 105 ? -3.980 -3.414 -3.838 1.00 94.38 105 GLY A N 1
ATOM 830 C CA . GLY A 1 105 ? -2.754 -4.085 -4.297 1.00 94.38 105 GLY A CA 1
ATOM 831 C C . GLY A 1 105 ? -1.485 -3.771 -3.483 1.00 94.38 105 GLY A C 1
ATOM 832 O O . GLY A 1 105 ? -0.708 -4.667 -3.171 1.00 94.38 105 GLY A O 1
ATOM 833 N N . MET A 1 106 ? -1.291 -2.539 -3.014 1.00 91.81 106 MET A N 1
ATOM 834 C CA . MET A 1 106 ? -0.157 -2.201 -2.142 1.00 91.81 106 MET A CA 1
ATOM 835 C C . MET A 1 106 ? -0.227 -2.861 -0.759 1.00 91.81 106 MET A C 1
ATOM 837 O O . MET A 1 106 ? 0.823 -3.120 -0.173 1.00 91.81 106 MET A O 1
ATOM 841 N N . LEU A 1 107 ? -1.422 -3.169 -0.239 1.00 92.25 107 LEU A N 1
ATOM 842 C CA . LEU A 1 107 ? -1.564 -3.958 0.990 1.00 92.25 107 LEU A CA 1
ATOM 843 C C . LEU A 1 107 ? -1.097 -5.399 0.768 1.00 92.25 107 LEU A C 1
ATOM 845 O O . LEU A 1 107 ? -0.364 -5.936 1.595 1.00 92.25 107 LEU A O 1
ATOM 849 N N . VAL A 1 108 ? -1.453 -5.995 -0.374 1.00 95.06 108 VAL A N 1
ATOM 850 C CA . VAL A 1 108 ? -0.981 -7.331 -0.775 1.00 95.06 108 VAL A CA 1
ATOM 851 C C . VAL A 1 108 ? 0.542 -7.334 -0.929 1.00 95.06 108 VAL A C 1
ATOM 853 O O . VAL A 1 108 ? 1.224 -8.199 -0.377 1.00 95.06 108 VAL A O 1
ATOM 856 N N . ALA A 1 109 ? 1.095 -6.327 -1.610 1.00 93.69 109 ALA A N 1
ATOM 857 C CA . ALA A 1 109 ? 2.536 -6.169 -1.786 1.00 93.69 109 ALA A CA 1
ATOM 858 C C . ALA A 1 109 ? 3.272 -6.036 -0.439 1.00 93.69 109 ALA A C 1
ATOM 860 O O . ALA A 1 109 ? 4.300 -6.682 -0.226 1.00 93.69 109 ALA A O 1
ATOM 861 N N . ALA A 1 110 ? 2.726 -5.240 0.488 1.00 91.81 110 ALA A N 1
ATOM 862 C CA . ALA A 1 110 ? 3.254 -5.098 1.841 1.00 91.81 110 ALA A CA 1
ATOM 863 C C . ALA A 1 110 ? 3.192 -6.421 2.620 1.00 91.81 110 ALA A C 1
ATOM 865 O O . ALA A 1 110 ? 4.181 -6.800 3.246 1.00 91.81 110 ALA A O 1
ATOM 866 N N . GLY A 1 111 ? 2.085 -7.165 2.526 1.00 92.56 111 GLY A N 1
ATOM 867 C CA . GLY A 1 111 ? 1.951 -8.477 3.161 1.00 92.56 111 GLY A CA 1
ATOM 868 C C . GLY A 1 111 ? 2.984 -9.485 2.667 1.00 92.56 111 GLY A C 1
ATOM 869 O O . GLY A 1 111 ? 3.685 -10.081 3.480 1.00 92.56 111 GLY A O 1
ATOM 870 N N . ARG A 1 112 ? 3.172 -9.602 1.347 1.00 93.56 112 ARG A N 1
ATOM 871 C CA . ARG A 1 112 ? 4.212 -10.463 0.752 1.00 93.56 112 ARG A CA 1
ATOM 872 C C . ARG A 1 112 ? 5.625 -10.046 1.167 1.00 93.56 112 ARG A C 1
ATOM 874 O O . ARG A 1 112 ? 6.481 -10.896 1.402 1.00 93.56 112 ARG A O 1
ATOM 881 N N . PHE A 1 113 ? 5.890 -8.741 1.234 1.00 92.69 113 PHE A N 1
ATOM 882 C CA . PHE A 1 113 ? 7.177 -8.207 1.680 1.00 92.69 113 PHE A CA 1
ATOM 883 C C . PHE A 1 113 ? 7.467 -8.580 3.141 1.00 92.69 113 PHE A C 1
ATOM 885 O O . PHE A 1 113 ? 8.521 -9.150 3.425 1.00 92.69 113 PHE A O 1
ATOM 892 N N . LEU A 1 114 ? 6.522 -8.321 4.050 1.00 92.25 114 LEU A N 1
ATOM 893 C CA . LEU A 1 114 ? 6.665 -8.624 5.477 1.00 92.25 114 LEU A CA 1
ATOM 894 C C . LEU A 1 114 ? 6.766 -10.133 5.738 1.00 92.25 114 LEU A C 1
ATOM 896 O O . LEU A 1 114 ? 7.608 -10.556 6.530 1.00 92.25 114 LEU A O 1
ATOM 900 N N . GLU A 1 115 ? 5.975 -10.947 5.035 1.00 91.56 115 GLU A N 1
ATOM 901 C CA . GLU A 1 115 ? 6.043 -12.411 5.105 1.00 91.56 115 GLU A CA 1
ATOM 902 C C . GLU A 1 115 ? 7.430 -12.933 4.697 1.00 91.56 115 GLU A C 1
ATOM 904 O O . GLU A 1 115 ? 8.036 -13.714 5.429 1.00 91.56 115 GLU A O 1
ATOM 909 N N . LYS A 1 116 ? 7.981 -12.450 3.572 1.00 91.81 116 LYS A N 1
ATOM 910 C CA . LYS A 1 116 ? 9.329 -12.827 3.108 1.00 91.81 116 LYS A CA 1
ATOM 911 C C . LYS A 1 116 ? 10.441 -12.385 4.059 1.00 91.81 116 LYS A C 1
ATOM 913 O O . LYS A 1 116 ? 11.477 -13.051 4.139 1.00 91.81 116 LYS A O 1
ATOM 918 N N . MET A 1 117 ? 10.276 -11.249 4.734 1.00 90.94 117 MET A N 1
ATOM 919 C CA . MET A 1 117 ? 11.244 -10.797 5.731 1.00 90.94 117 MET A CA 1
ATOM 920 C C . MET A 1 117 ? 11.194 -11.665 6.993 1.00 90.94 117 MET A C 1
ATOM 922 O O . MET A 1 117 ? 12.245 -12.049 7.509 1.00 90.94 117 MET A O 1
ATOM 926 N N . GLY A 1 118 ? 9.994 -11.996 7.469 1.00 91.69 118 GLY A N 1
ATOM 927 C CA . GLY A 1 118 ? 9.795 -12.663 8.752 1.00 91.69 118 GLY A CA 1
ATOM 928 C C . GLY A 1 118 ? 10.088 -11.747 9.949 1.00 91.69 118 GLY A C 1
ATOM 929 O O . GLY A 1 118 ? 10.703 -10.687 9.820 1.00 91.69 118 GLY A O 1
ATOM 930 N N . VAL A 1 119 ? 9.653 -12.172 11.140 1.00 91.75 119 VAL A N 1
ATOM 931 C CA . VAL A 1 119 ? 9.724 -11.370 12.381 1.00 91.75 119 VAL A CA 1
ATOM 932 C C . VAL A 1 119 ? 11.146 -10.883 12.674 1.00 91.75 119 VAL A C 1
ATOM 934 O O . VAL A 1 119 ? 11.352 -9.705 12.956 1.00 91.75 119 VAL A O 1
ATOM 937 N N . GLU A 1 120 ? 12.141 -11.768 12.569 1.00 91.38 120 GLU A N 1
ATOM 938 C CA . GLU A 1 120 ? 13.530 -11.453 12.923 1.00 91.38 120 GLU A CA 1
ATOM 939 C C . GLU A 1 120 ? 14.117 -10.333 12.060 1.00 91.38 120 GLU A C 1
ATOM 941 O O . GLU A 1 120 ? 14.695 -9.383 12.589 1.00 91.38 120 GLU A O 1
ATOM 946 N N . LYS A 1 121 ? 13.946 -10.406 10.732 1.00 90.50 121 LYS A N 1
ATOM 947 C CA . LYS A 1 121 ? 14.467 -9.364 9.839 1.00 90.50 121 LYS A CA 1
ATOM 948 C C . LYS A 1 121 ? 13.679 -8.071 9.969 1.00 90.50 121 LYS A C 1
ATOM 950 O O . LYS A 1 121 ? 14.276 -7.008 9.859 1.00 90.50 121 LYS A O 1
ATOM 955 N N . VAL A 1 122 ? 12.368 -8.141 10.198 1.00 91.19 122 VAL A N 1
ATOM 956 C CA . VAL A 1 122 ? 11.545 -6.940 10.401 1.00 91.19 122 VAL A CA 1
ATOM 957 C C . VAL A 1 122 ? 12.007 -6.179 11.640 1.00 91.19 122 VAL A C 1
ATOM 959 O O . VAL A 1 122 ? 12.250 -4.980 11.550 1.00 91.19 122 VAL A O 1
ATOM 962 N N . ASN A 1 123 ? 12.265 -6.880 12.744 1.00 91.31 123 ASN A N 1
ATOM 963 C CA . ASN A 1 123 ? 12.838 -6.274 13.946 1.00 91.31 123 ASN A CA 1
ATOM 964 C C . ASN A 1 123 ? 14.252 -5.720 13.718 1.00 91.31 123 ASN A C 1
ATOM 966 O O . ASN A 1 123 ? 14.581 -4.648 14.221 1.00 91.31 123 ASN A O 1
ATOM 970 N N . ALA A 1 124 ? 15.086 -6.404 12.930 1.00 90.06 124 ALA A N 1
ATOM 971 C CA . ALA A 1 124 ? 16.433 -5.929 12.604 1.00 90.06 124 ALA A CA 1
ATOM 972 C C . ALA A 1 124 ? 16.455 -4.685 11.691 1.00 90.06 124 ALA A C 1
ATOM 974 O O . ALA A 1 124 ? 17.460 -3.977 11.660 1.00 90.06 124 ALA A O 1
ATOM 975 N N . HIS A 1 125 ? 15.369 -4.431 10.956 1.00 89.06 125 HIS A N 1
ATOM 976 C CA . HIS A 1 125 ? 15.257 -3.387 9.934 1.00 89.06 125 HIS A CA 1
ATOM 977 C C . HIS A 1 125 ? 14.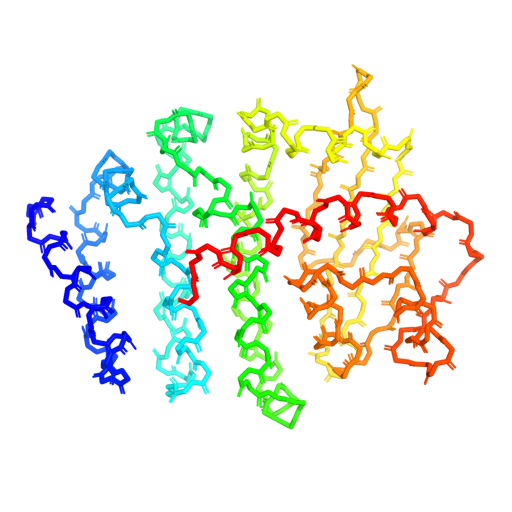070 -2.440 10.190 1.00 89.06 125 HIS A C 1
ATOM 979 O O . HIS A 1 125 ? 13.456 -1.930 9.252 1.00 89.06 125 HIS A O 1
ATOM 985 N N . GLY A 1 126 ? 13.707 -2.216 11.457 1.00 88.44 126 GLY A N 1
ATOM 986 C CA . GLY A 1 126 ? 12.531 -1.416 11.816 1.00 88.44 126 GLY A CA 1
ATOM 987 C C . GLY A 1 126 ? 12.574 0.022 11.284 1.00 88.44 126 GLY A C 1
ATOM 988 O O . GLY A 1 126 ? 11.581 0.500 10.737 1.00 88.44 126 GLY A O 1
ATOM 989 N N . GLU A 1 127 ? 13.734 0.684 11.360 1.00 89.12 127 GLU A N 1
ATOM 990 C CA . GLU A 1 127 ? 13.922 2.042 10.820 1.00 89.12 127 GLU A CA 1
ATOM 991 C C . GLU A 1 127 ? 13.809 2.068 9.291 1.00 89.12 127 GLU A C 1
ATOM 993 O O . GLU A 1 127 ? 13.138 2.928 8.727 1.00 89.12 127 GLU A O 1
ATOM 998 N N . GLU A 1 128 ? 14.392 1.086 8.606 1.00 88.81 128 GLU A N 1
ATOM 999 C CA . GLU A 1 128 ? 14.252 0.917 7.162 1.00 88.81 128 GLU A CA 1
ATOM 1000 C C . GLU A 1 128 ? 12.794 0.706 6.714 1.00 88.81 128 GLU A C 1
ATOM 1002 O O . GLU A 1 128 ? 12.363 1.240 5.688 1.00 88.81 128 GLU A O 1
ATOM 1007 N N . ILE A 1 129 ? 12.015 -0.059 7.480 1.00 88.00 129 ILE A N 1
ATOM 1008 C CA . ILE A 1 129 ? 10.594 -0.307 7.199 1.00 88.00 129 ILE A CA 1
ATOM 1009 C C . ILE A 1 129 ? 9.771 0.959 7.435 1.00 88.00 129 ILE A C 1
ATOM 1011 O O . ILE A 1 129 ? 8.949 1.325 6.592 1.00 88.00 129 ILE A O 1
ATOM 1015 N N . LYS A 1 130 ? 10.027 1.667 8.538 1.00 89.44 130 LYS A N 1
ATOM 1016 C CA . LYS A 1 130 ? 9.435 2.978 8.829 1.00 89.44 130 LYS A CA 1
ATOM 1017 C C . LYS A 1 130 ? 9.703 3.971 7.700 1.00 89.44 130 LYS A C 1
ATOM 1019 O O . LYS A 1 130 ? 8.795 4.662 7.241 1.00 89.44 130 LYS A O 1
ATOM 1024 N N . ASP A 1 131 ? 10.936 3.994 7.211 1.00 89.00 131 ASP A N 1
ATOM 1025 C CA . ASP A 1 131 ? 11.370 4.814 6.088 1.00 89.00 131 ASP A CA 1
ATOM 1026 C C . ASP A 1 131 ? 10.578 4.516 4.805 1.00 89.00 131 ASP A C 1
ATOM 1028 O O . ASP A 1 131 ? 10.117 5.449 4.144 1.00 89.00 131 ASP A O 1
ATOM 1032 N N . ILE A 1 132 ? 10.373 3.238 4.467 1.00 88.50 132 ILE A N 1
ATOM 1033 C CA . ILE A 1 132 ? 9.530 2.825 3.332 1.00 88.50 132 ILE A CA 1
ATOM 1034 C C . ILE A 1 132 ? 8.087 3.302 3.531 1.00 88.50 132 ILE A C 1
ATOM 1036 O O . ILE A 1 132 ? 7.507 3.920 2.636 1.00 88.50 132 ILE A O 1
ATOM 1040 N N . LEU A 1 133 ? 7.497 3.049 4.701 1.00 88.81 133 LEU A N 1
ATOM 1041 C CA . LEU A 1 133 ? 6.112 3.434 4.979 1.00 88.81 133 LEU A CA 1
ATOM 1042 C C . LEU A 1 133 ? 5.921 4.953 4.895 1.00 88.81 133 LEU A C 1
ATOM 1044 O O . LEU A 1 133 ? 4.936 5.411 4.316 1.00 88.81 133 LEU A O 1
ATOM 1048 N N . SER A 1 134 ? 6.889 5.736 5.376 1.00 88.94 134 SER A N 1
ATOM 1049 C CA . SER A 1 134 ? 6.844 7.203 5.348 1.00 88.94 134 SER A CA 1
ATOM 1050 C C . SER A 1 134 ? 6.705 7.794 3.941 1.00 88.94 134 SER A C 1
ATOM 1052 O O . SER A 1 134 ? 6.099 8.854 3.780 1.00 88.94 134 SER A O 1
ATOM 1054 N N . VAL A 1 135 ? 7.222 7.105 2.917 1.00 90.06 135 VAL A N 1
ATOM 1055 C CA . VAL A 1 135 ? 7.158 7.557 1.518 1.00 90.06 135 VAL A CA 1
ATOM 1056 C C . VAL A 1 135 ? 6.003 6.934 0.737 1.00 90.06 135 VAL A C 1
ATOM 1058 O O . VAL A 1 135 ? 5.520 7.541 -0.217 1.00 90.06 135 VAL A O 1
ATOM 1061 N N . VAL A 1 136 ? 5.524 5.755 1.145 1.00 89.81 136 VAL A N 1
ATOM 1062 C CA . VAL A 1 136 ? 4.388 5.070 0.508 1.00 89.81 136 VAL A CA 1
ATOM 1063 C C . VAL A 1 136 ? 3.046 5.618 1.003 1.00 89.81 136 VAL A C 1
ATOM 1065 O O . VAL A 1 136 ? 2.132 5.828 0.203 1.00 89.81 136 VAL A O 1
ATOM 1068 N N . LEU A 1 137 ? 2.911 5.884 2.306 1.00 90.56 137 LEU A N 1
ATOM 1069 C CA . LEU A 1 137 ? 1.646 6.313 2.914 1.00 90.56 137 LEU A CA 1
ATOM 1070 C C . LEU A 1 137 ? 1.061 7.600 2.308 1.00 90.56 137 LEU A C 1
ATOM 1072 O O . LEU A 1 137 ? -0.146 7.621 2.077 1.00 90.56 137 LEU A O 1
ATOM 1076 N N . PRO A 1 138 ? 1.843 8.646 1.973 1.00 92.44 138 PRO A N 1
ATOM 1077 C CA . PRO A 1 138 ? 1.300 9.831 1.308 1.00 92.44 138 PRO A CA 1
ATOM 1078 C C . PRO A 1 138 ? 0.605 9.516 -0.024 1.00 92.44 138 PRO A C 1
ATOM 1080 O O . PRO A 1 138 ? -0.470 10.052 -0.297 1.00 92.44 138 PRO A O 1
ATOM 1083 N N . LEU A 1 139 ? 1.183 8.610 -0.823 1.00 91.50 139 LEU A N 1
ATOM 1084 C CA . LEU A 1 139 ? 0.596 8.160 -2.085 1.00 91.50 139 LEU A CA 1
ATOM 1085 C C . LEU A 1 139 ? -0.748 7.458 -1.835 1.00 91.50 139 LEU A C 1
ATOM 1087 O O . LEU A 1 139 ? -1.748 7.777 -2.478 1.00 91.50 139 LEU A O 1
ATOM 1091 N N . PHE A 1 140 ? -0.778 6.547 -0.860 1.00 89.25 140 PHE A N 1
ATOM 1092 C CA . PHE A 1 140 ? -1.984 5.822 -0.461 1.00 89.25 140 PHE A CA 1
ATOM 1093 C C . PHE A 1 140 ? -3.081 6.771 0.031 1.00 89.25 140 PHE A C 1
ATOM 1095 O O . PHE A 1 140 ? -4.204 6.746 -0.470 1.00 89.25 140 PHE A O 1
ATOM 1102 N N . ASN A 1 141 ? -2.737 7.655 0.969 1.00 91.31 141 ASN A N 1
ATOM 1103 C CA . ASN A 1 141 ? -3.640 8.637 1.556 1.00 91.31 141 ASN A CA 1
ATOM 1104 C C . ASN A 1 141 ? -4.286 9.534 0.491 1.00 91.31 141 ASN A C 1
ATOM 1106 O O . ASN A 1 141 ? -5.444 9.924 0.616 1.00 91.31 141 ASN A O 1
ATOM 1110 N N . ARG A 1 142 ? -3.543 9.850 -0.575 1.00 92.56 142 ARG A N 1
ATOM 1111 C CA . ARG A 1 142 ? -4.031 10.685 -1.671 1.00 92.56 142 ARG A CA 1
ATOM 1112 C C . ARG A 1 142 ? -4.932 9.934 -2.652 1.00 92.56 142 ARG A C 1
ATOM 1114 O O . ARG A 1 142 ? -5.826 10.553 -3.224 1.00 92.56 142 ARG A O 1
ATOM 1121 N N . MET A 1 143 ? -4.702 8.638 -2.860 1.00 91.44 143 MET A N 1
ATOM 1122 C CA . MET A 1 143 ? -5.380 7.865 -3.904 1.00 91.44 143 MET A CA 1
ATOM 1123 C C . MET A 1 143 ? -6.521 6.977 -3.430 1.00 91.44 143 MET A C 1
ATOM 1125 O O . MET A 1 143 ? -7.368 6.646 -4.255 1.00 91.44 143 MET A O 1
ATOM 1129 N N . VAL A 1 144 ? -6.585 6.600 -2.150 1.00 93.19 144 VAL A N 1
ATOM 1130 C CA . VAL A 1 144 ? -7.535 5.567 -1.711 1.00 93.19 144 VAL A CA 1
ATOM 1131 C C . VAL A 1 144 ? -8.983 5.904 -2.080 1.00 93.19 144 VAL A C 1
ATOM 1133 O O . VAL A 1 144 ? -9.684 5.057 -2.624 1.00 93.19 144 VAL A O 1
ATOM 1136 N N . MET A 1 145 ? -9.413 7.152 -1.852 1.00 93.88 145 MET A N 1
ATOM 1137 C CA . MET A 1 145 ? -10.800 7.560 -2.083 1.00 93.88 145 MET A CA 1
ATOM 1138 C C . MET A 1 145 ? -11.116 7.716 -3.575 1.00 93.88 145 MET A C 1
ATOM 1140 O O . MET A 1 145 ? -12.103 7.126 -4.010 1.00 93.88 145 MET A O 1
ATOM 1144 N N . PRO A 1 146 ? -10.277 8.389 -4.393 1.00 94.69 146 PRO A N 1
ATOM 1145 C CA . PRO A 1 146 ? -10.435 8.369 -5.848 1.00 94.69 146 PRO A CA 1
ATOM 1146 C C . PRO A 1 146 ? -10.534 6.959 -6.448 1.00 94.69 146 PRO A C 1
ATOM 1148 O O . PRO A 1 146 ? -11.307 6.734 -7.376 1.00 94.69 146 PRO A O 1
ATOM 1151 N N . ILE A 1 147 ? -9.762 6.001 -5.927 1.00 94.88 147 ILE A N 1
ATOM 1152 C CA . ILE A 1 147 ? -9.802 4.606 -6.382 1.00 94.88 147 ILE A CA 1
ATOM 1153 C C . ILE A 1 147 ? -11.091 3.924 -5.924 1.00 94.88 147 ILE A C 1
ATOM 1155 O O . ILE A 1 147 ? -11.753 3.262 -6.725 1.00 94.88 147 ILE A O 1
ATOM 1159 N N . ALA A 1 148 ? -11.476 4.116 -4.661 1.00 93.44 148 ALA A N 1
ATOM 1160 C CA . ALA A 1 148 ? -12.716 3.583 -4.114 1.00 93.44 148 ALA A CA 1
ATOM 1161 C C . ALA A 1 148 ? -13.945 4.075 -4.888 1.00 93.44 148 ALA A C 1
ATOM 1163 O O . ALA A 1 148 ? -14.827 3.280 -5.185 1.00 93.44 148 ALA A O 1
ATOM 1164 N N . ASP A 1 149 ? -13.987 5.348 -5.292 1.00 91.69 149 ASP A N 1
ATOM 1165 C CA . ASP A 1 149 ? -15.094 5.899 -6.083 1.00 91.69 149 ASP A CA 1
ATOM 1166 C C . ASP A 1 149 ? -15.217 5.270 -7.485 1.00 91.69 149 ASP A C 1
ATOM 1168 O O . ASP A 1 149 ? -16.286 5.350 -8.096 1.00 91.69 149 ASP A O 1
ATOM 1172 N N . ARG A 1 150 ? -14.158 4.619 -7.986 1.00 91.75 150 ARG A N 1
ATOM 1173 C CA . ARG A 1 150 ? -14.134 3.959 -9.297 1.00 91.75 150 ARG A CA 1
ATOM 1174 C C . ARG A 1 150 ? -14.386 2.448 -9.245 1.00 91.75 150 ARG A C 1
ATOM 1176 O O . ARG A 1 150 ? -14.781 1.867 -10.255 1.00 91.75 150 ARG A O 1
ATOM 1183 N N . SER A 1 151 ? -14.171 1.810 -8.098 1.00 90.31 151 SER A N 1
ATOM 1184 C CA . SER A 1 151 ? -14.397 0.375 -7.910 1.00 90.31 151 SER A CA 1
ATOM 1185 C C . SER A 1 151 ? -15.656 0.139 -7.086 1.00 90.31 151 SER A C 1
ATOM 1187 O O . SER A 1 151 ? -15.701 0.457 -5.901 1.00 90.31 151 SER A O 1
ATOM 1189 N N . ASP A 1 152 ? -16.678 -0.468 -7.694 1.00 91.50 152 ASP A N 1
ATOM 1190 C CA . ASP A 1 152 ? -17.937 -0.779 -7.005 1.00 91.50 152 ASP A CA 1
ATOM 1191 C C . ASP A 1 152 ? -17.730 -1.664 -5.769 1.00 91.50 152 ASP A C 1
ATOM 1193 O O . ASP A 1 152 ? -18.454 -1.528 -4.782 1.00 91.50 152 ASP A O 1
ATOM 1197 N N . GLU A 1 153 ? -16.758 -2.577 -5.807 1.00 92.44 153 GLU A N 1
ATOM 1198 C CA . GLU A 1 153 ? -16.444 -3.436 -4.667 1.00 92.44 153 GLU A CA 1
ATOM 1199 C C . GLU A 1 153 ? -15.768 -2.651 -3.538 1.00 92.44 153 GLU A C 1
ATOM 1201 O O . GLU A 1 153 ? -16.188 -2.764 -2.387 1.00 92.44 153 GLU A O 1
ATOM 1206 N N . LEU A 1 154 ? -14.784 -1.800 -3.855 1.00 93.00 154 LEU A N 1
ATOM 1207 C CA . LEU A 1 154 ? -14.136 -0.962 -2.843 1.00 93.00 154 LEU A CA 1
ATOM 1208 C C . LEU A 1 154 ? -15.103 0.058 -2.263 1.00 93.00 154 LEU A C 1
ATOM 1210 O O . LEU A 1 154 ? -15.135 0.248 -1.054 1.00 93.00 154 LEU A O 1
ATOM 1214 N N . LYS A 1 155 ? -15.937 0.673 -3.098 1.00 93.81 155 LYS A N 1
ATOM 1215 C CA . LYS A 1 155 ? -16.989 1.574 -2.642 1.00 93.81 155 LYS A CA 1
ATOM 1216 C C . LYS A 1 155 ? -17.910 0.899 -1.629 1.00 93.81 155 LYS A C 1
ATOM 1218 O O . LYS A 1 155 ? -18.168 1.474 -0.578 1.00 93.81 155 LYS A O 1
ATOM 1223 N N . LYS A 1 156 ? -18.357 -0.332 -1.908 1.00 93.50 156 LYS A N 1
ATOM 1224 C CA . LYS A 1 156 ? -19.168 -1.122 -0.965 1.00 93.50 156 LYS A CA 1
ATOM 1225 C C . LYS A 1 156 ? -18.421 -1.410 0.334 1.00 93.50 156 LYS A C 1
ATOM 1227 O O . LYS A 1 156 ? -19.030 -1.287 1.392 1.00 93.50 156 LYS A O 1
ATOM 1232 N N . ALA A 1 157 ? -17.132 -1.744 0.253 1.00 93.44 157 ALA A N 1
ATOM 1233 C CA . ALA A 1 157 ? -16.297 -1.942 1.433 1.00 93.44 157 ALA A CA 1
ATOM 1234 C C . ALA A 1 157 ? -16.230 -0.657 2.272 1.00 93.44 157 ALA A C 1
ATOM 1236 O O . ALA A 1 157 ? -16.506 -0.686 3.466 1.00 93.44 157 ALA A O 1
ATOM 1237 N N . PHE A 1 158 ? -15.936 0.495 1.659 1.00 93.44 158 PHE A N 1
ATOM 1238 C CA . PHE A 1 158 ? -15.910 1.785 2.356 1.00 93.44 158 PHE A CA 1
ATOM 1239 C C . PHE A 1 158 ? -17.276 2.157 2.937 1.00 93.44 158 PHE A C 1
ATOM 1241 O O . PHE A 1 158 ? -17.335 2.651 4.057 1.00 93.44 158 PHE A O 1
ATOM 1248 N N . ASP A 1 159 ? -18.380 1.848 2.258 1.00 93.06 159 ASP A N 1
ATOM 1249 C CA . ASP A 1 159 ? -19.733 2.090 2.769 1.00 93.06 159 ASP A CA 1
ATOM 1250 C C . ASP A 1 159 ? -20.078 1.276 4.036 1.00 93.06 159 ASP A C 1
ATOM 1252 O O . ASP A 1 159 ? -21.075 1.600 4.693 1.00 93.06 159 ASP A O 1
ATOM 1256 N N . ARG A 1 160 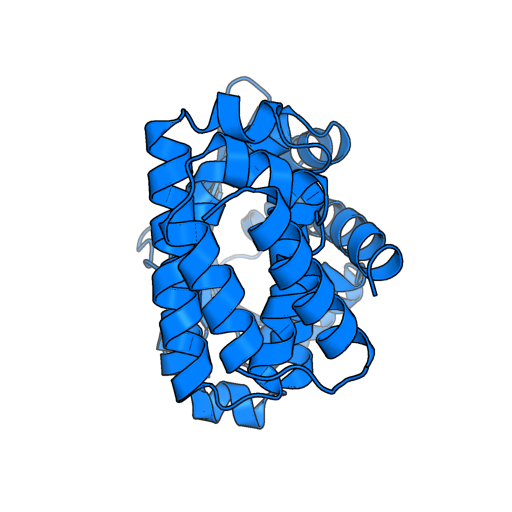? -19.248 0.291 4.429 1.00 91.38 160 ARG A N 1
ATOM 1257 C CA . ARG A 1 160 ? -19.303 -0.381 5.744 1.00 91.38 160 ARG A CA 1
ATOM 1258 C C . ARG A 1 160 ? -18.850 0.491 6.908 1.00 91.38 160 ARG A C 1
ATOM 1260 O O . ARG A 1 160 ? -19.111 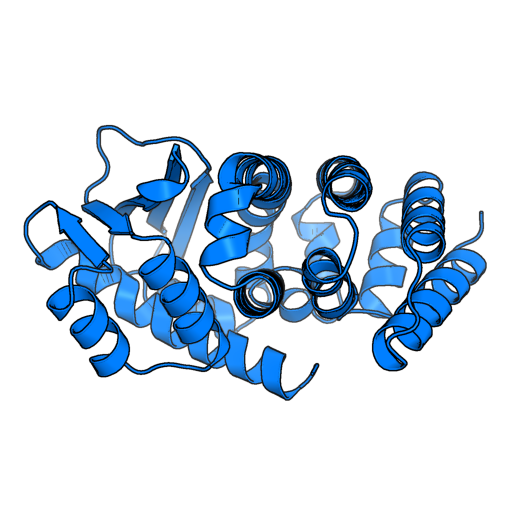0.135 8.049 1.00 91.38 160 ARG A O 1
ATOM 1267 N N . ILE A 1 161 ? -18.175 1.608 6.651 1.00 90.75 161 ILE A N 1
ATOM 1268 C CA . ILE A 1 161 ? -17.811 2.567 7.694 1.00 90.75 161 ILE A CA 1
ATOM 1269 C C . ILE A 1 161 ? -19.088 3.305 8.109 1.00 90.75 161 ILE A C 1
ATOM 1271 O O . ILE A 1 161 ? -19.636 4.129 7.367 1.00 90.75 161 ILE A O 1
ATOM 1275 N N . GLU A 1 162 ? -19.608 2.971 9.287 1.00 86.56 162 GLU A N 1
ATOM 1276 C CA . GLU A 1 162 ? -20.897 3.480 9.768 1.00 86.56 162 GLU A CA 1
ATOM 1277 C C . GLU A 1 162 ? -20.781 4.797 10.549 1.00 86.56 162 GLU A C 1
ATOM 1279 O O . GLU A 1 162 ? -21.737 5.573 10.577 1.00 86.56 162 GLU A O 1
ATOM 1284 N N . PHE A 1 163 ? -19.616 5.083 11.136 1.00 86.25 163 PHE A N 1
ATOM 1285 C CA . PHE A 1 163 ? -19.385 6.240 12.001 1.00 86.25 163 PHE A CA 1
ATOM 1286 C C . PHE A 1 163 ? -17.942 6.759 11.918 1.00 86.25 163 PHE A C 1
ATOM 1288 O O . PHE A 1 163 ? -17.062 6.106 11.357 1.00 86.25 163 PHE A O 1
ATOM 1295 N N . ALA A 1 164 ? -17.722 7.956 12.468 1.00 89.69 164 ALA A N 1
ATOM 1296 C CA . ALA A 1 164 ? -16.397 8.549 12.610 1.00 89.69 164 ALA A CA 1
ATOM 1297 C C . ALA A 1 164 ? -15.549 7.761 13.608 1.00 89.69 164 ALA A C 1
ATOM 1299 O O . ALA A 1 164 ? -15.987 7.529 14.731 1.00 89.69 164 ALA A O 1
ATOM 1300 N N . ILE A 1 165 ? -14.349 7.373 13.188 1.00 89.88 165 ILE A N 1
ATOM 1301 C CA . ILE A 1 165 ? -13.412 6.605 14.001 1.00 89.88 165 ILE A CA 1
ATOM 1302 C C . ILE A 1 165 ? -11.969 6.955 13.633 1.00 89.88 165 ILE A C 1
ATOM 1304 O O . ILE A 1 165 ? -11.604 6.997 12.459 1.00 89.88 165 ILE A O 1
ATOM 1308 N N . SER A 1 166 ? -11.145 7.200 14.643 1.00 91.62 166 SER A N 1
ATOM 1309 C CA . SER A 1 166 ? -9.705 7.431 14.555 1.00 91.62 166 SER A CA 1
ATOM 1310 C C . SER A 1 166 ? -8.979 6.338 15.338 1.00 91.62 166 SER A C 1
ATOM 1312 O O . SER A 1 166 ? -9.292 6.089 16.499 1.00 91.62 166 SER A O 1
ATOM 1314 N N . VAL A 1 167 ? -8.019 5.662 14.707 1.00 90.31 167 VAL A N 1
ATOM 1315 C CA . VAL A 1 167 ? -7.281 4.537 15.296 1.00 90.31 167 VAL A CA 1
ATOM 1316 C C . VAL A 1 167 ? -5.793 4.770 15.147 1.00 90.31 167 VAL A C 1
ATOM 1318 O O . VAL A 1 167 ? -5.288 4.878 14.029 1.00 90.31 167 VAL A O 1
ATOM 1321 N N . ASN A 1 168 ? -5.084 4.795 16.271 1.00 92.25 168 ASN A N 1
ATOM 1322 C CA . ASN A 1 168 ? -3.633 4.707 16.293 1.00 92.25 168 ASN A CA 1
ATOM 1323 C C . ASN A 1 168 ? -3.207 3.242 16.333 1.00 92.25 168 ASN A C 1
ATOM 1325 O O . ASN A 1 168 ? -3.602 2.492 17.222 1.00 92.25 168 ASN A O 1
ATOM 1329 N N . PHE A 1 169 ? -2.341 2.855 15.412 1.00 90.94 169 PHE A N 1
ATOM 1330 C CA . PHE A 1 169 ? -1.682 1.561 15.382 1.00 90.94 169 PHE A CA 1
ATOM 1331 C C . PHE A 1 169 ? -0.227 1.763 15.794 1.00 90.94 169 PHE A C 1
ATOM 1333 O O . PHE A 1 169 ? 0.583 2.325 15.054 1.00 90.94 169 PHE A O 1
ATOM 1340 N N . HIS A 1 170 ? 0.100 1.316 16.996 1.00 92.88 170 HIS A N 1
ATOM 1341 C CA . HIS A 1 170 ? 1.422 1.415 17.592 1.00 92.88 170 HIS A CA 1
ATOM 1342 C C . HIS A 1 170 ? 2.210 0.144 17.286 1.00 92.88 170 HIS A C 1
ATOM 1344 O O . HIS A 1 170 ? 2.006 -0.885 17.931 1.00 92.88 170 HIS A O 1
ATOM 1350 N N . ALA A 1 171 ? 3.137 0.208 16.328 1.00 91.56 171 ALA A N 1
ATOM 1351 C CA . ALA A 1 171 ? 4.076 -0.880 16.066 1.00 91.56 171 ALA A CA 1
ATOM 1352 C C . ALA A 1 171 ? 5.163 -0.875 17.155 1.00 91.56 171 ALA A C 1
ATOM 1354 O O . ALA A 1 171 ? 6.228 -0.274 16.993 1.00 91.56 171 ALA A O 1
ATOM 1355 N N . ARG A 1 172 ? 4.864 -1.507 18.299 1.00 83.88 172 ARG A N 1
ATOM 1356 C CA . ARG A 1 172 ? 5.598 -1.367 19.575 1.00 83.88 172 ARG A CA 1
ATOM 1357 C C . ARG A 1 172 ? 7.097 -1.617 19.425 1.00 83.88 172 ARG A C 1
ATOM 1359 O O . ARG A 1 172 ? 7.908 -0.833 19.904 1.00 83.88 172 ARG A O 1
ATOM 1366 N N . GLU A 1 173 ? 7.448 -2.710 18.761 1.00 87.44 173 GLU A N 1
ATOM 1367 C CA . GLU A 1 173 ? 8.838 -3.143 18.571 1.00 87.44 173 GLU A CA 1
ATOM 1368 C C . GLU A 1 173 ? 9.581 -2.318 17.513 1.00 87.44 173 GLU A C 1
ATOM 1370 O O . GLU A 1 173 ? 10.807 -2.255 17.541 1.00 87.44 173 GLU A O 1
ATOM 1375 N N . LEU A 1 174 ? 8.851 -1.662 16.607 1.00 88.81 174 LEU A N 1
ATOM 1376 C CA . LEU A 1 174 ? 9.423 -0.902 15.494 1.00 88.81 174 LEU A CA 1
ATOM 1377 C C . LEU A 1 174 ? 9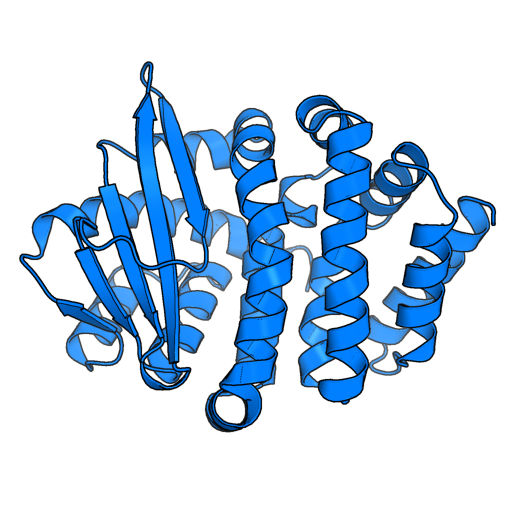.503 0.608 15.767 1.00 88.81 174 LEU A C 1
ATOM 1379 O O . LEU A 1 174 ? 10.078 1.344 14.970 1.00 88.81 174 LEU A O 1
ATOM 1383 N N . GLY A 1 175 ? 8.941 1.089 16.881 1.00 87.81 175 GLY A N 1
ATOM 1384 C CA . GLY A 1 175 ? 9.092 2.481 17.316 1.00 87.81 175 GLY A CA 1
ATOM 1385 C C . GLY A 1 175 ? 8.412 3.505 16.398 1.00 87.81 175 GLY A C 1
ATOM 1386 O O . GLY A 1 175 ? 8.889 4.638 16.256 1.00 87.81 175 GLY A O 1
ATOM 1387 N N . PHE A 1 176 ? 7.313 3.122 15.746 1.00 91.38 176 PHE A N 1
ATOM 1388 C CA . PHE A 1 176 ? 6.487 4.044 14.973 1.00 91.38 176 PHE A CA 1
ATOM 1389 C C . PHE A 1 176 ? 4.994 3.788 15.162 1.00 91.38 176 PHE A C 1
ATOM 1391 O O . PHE A 1 176 ? 4.558 2.693 15.517 1.00 91.38 176 PHE A O 1
ATOM 1398 N N . VAL A 1 177 ? 4.219 4.836 14.898 1.00 92.12 177 VAL A N 1
ATOM 1399 C CA . VAL A 1 177 ? 2.761 4.846 14.984 1.00 92.12 177 VAL A CA 1
ATOM 1400 C C . VAL A 1 177 ? 2.213 5.281 13.638 1.00 92.12 177 VAL A C 1
ATOM 1402 O O . VAL A 1 177 ? 2.777 6.169 12.991 1.00 92.12 177 VAL A O 1
ATOM 1405 N N . PHE A 1 178 ? 1.112 4.671 13.221 1.00 91.44 178 PHE A N 1
ATOM 1406 C CA . PHE A 1 178 ? 0.291 5.208 12.149 1.00 91.44 178 PHE A CA 1
ATOM 1407 C C . PHE A 1 178 ? -1.143 5.411 12.615 1.00 91.44 178 PHE A C 1
ATOM 1409 O O . PHE A 1 178 ? -1.699 4.577 13.320 1.00 91.44 178 PHE A O 1
ATOM 1416 N N . ASN A 1 179 ? -1.736 6.527 12.213 1.00 93.50 179 ASN A N 1
ATOM 1417 C CA . ASN A 1 179 ? -3.121 6.862 12.474 1.00 93.50 179 ASN A CA 1
ATOM 1418 C C . ASN A 1 179 ? -3.953 6.665 11.205 1.00 93.50 179 ASN A C 1
ATOM 1420 O O . ASN A 1 179 ? -3.601 7.178 10.137 1.00 93.50 179 ASN A O 1
ATOM 1424 N N . LEU A 1 180 ? -5.060 5.940 11.341 1.00 92.38 180 LEU A N 1
ATOM 1425 C CA . LEU A 1 180 ? -6.124 5.844 10.352 1.00 92.38 180 LEU A CA 1
ATOM 1426 C C . LEU A 1 180 ? -7.342 6.585 10.888 1.00 92.38 180 LEU A C 1
ATOM 1428 O O . LEU A 1 180 ? -7.827 6.269 11.971 1.00 92.38 180 LEU A O 1
ATOM 1432 N N . LYS A 1 181 ? -7.879 7.508 10.098 1.00 93.25 181 LYS A N 1
ATOM 1433 C CA . LYS A 1 181 ? -9.119 8.205 10.406 1.00 93.25 181 LYS A CA 1
ATOM 1434 C C . LYS A 1 181 ? -10.140 7.977 9.309 1.00 93.25 181 LYS A C 1
ATOM 1436 O O . LYS A 1 181 ? -9.889 8.280 8.140 1.00 93.25 181 LYS A O 1
ATOM 1441 N N . CYS A 1 182 ? -11.300 7.492 9.713 1.00 92.94 182 CYS A N 1
ATOM 1442 C CA . CYS A 1 182 ? -12.444 7.216 8.869 1.00 92.94 182 CYS A CA 1
ATOM 1443 C C . CYS A 1 182 ? -13.659 8.016 9.351 1.00 92.94 182 CYS A C 1
ATOM 1445 O O . CYS A 1 182 ? -13.768 8.355 10.527 1.00 92.94 182 CYS A O 1
ATOM 1447 N N . ASP A 1 183 ? -14.572 8.329 8.438 1.00 92.25 183 ASP A N 1
ATOM 1448 C CA . ASP A 1 183 ? -15.812 9.047 8.737 1.00 92.25 183 ASP A CA 1
ATOM 1449 C C . ASP A 1 183 ? -16.942 8.605 7.800 1.00 92.25 183 ASP A C 1
ATOM 1451 O O . ASP A 1 183 ? -16.699 8.012 6.746 1.00 92.25 183 ASP A O 1
ATOM 1455 N N . ARG A 1 184 ? -18.188 8.919 8.161 1.00 90.75 184 ARG A N 1
ATOM 1456 C CA . ARG A 1 184 ? -19.355 8.772 7.294 1.00 90.75 184 ARG A CA 1
ATOM 1457 C C . ARG A 1 184 ? -19.856 10.141 6.841 1.00 90.75 184 ARG A C 1
ATOM 1459 O O . ARG A 1 184 ? -20.625 10.810 7.529 1.00 90.75 184 ARG A O 1
ATOM 1466 N N . LYS A 1 185 ? -19.478 10.540 5.624 1.00 89.56 185 LYS A N 1
ATOM 1467 C CA . LYS A 1 185 ? -19.830 11.840 5.034 1.00 89.56 185 LYS A CA 1
ATOM 1468 C C . LYS A 1 185 ? -20.828 11.697 3.902 1.00 89.56 185 LYS A C 1
ATOM 1470 O O . LYS A 1 185 ? -20.619 10.947 2.955 1.00 89.56 185 LYS A O 1
ATOM 1475 N N . SER A 1 186 ? -21.910 12.474 3.964 1.00 86.44 186 SER A N 1
ATOM 1476 C CA . SER A 1 186 ? -22.957 12.488 2.927 1.00 86.44 186 SER A CA 1
ATOM 1477 C C . SER A 1 186 ? -23.489 11.084 2.587 1.00 86.44 186 SER A C 1
ATOM 1479 O O . SER A 1 186 ? -23.750 10.770 1.429 1.00 86.44 186 SER A O 1
ATOM 1481 N N . GLY A 1 187 ? -23.609 10.222 3.604 1.00 85.06 187 GLY A N 1
ATOM 1482 C CA . GLY A 1 187 ? -24.089 8.847 3.459 1.00 85.06 187 GLY A CA 1
ATOM 1483 C C . GLY A 1 187 ? -23.065 7.838 2.930 1.00 85.06 187 GLY A C 1
ATOM 1484 O O . GLY A 1 187 ? -23.428 6.668 2.824 1.00 85.06 187 GLY A O 1
ATOM 1485 N N . LYS A 1 188 ? -21.824 8.256 2.649 1.00 88.19 188 LYS A N 1
ATOM 1486 C CA . LYS A 1 188 ? -20.717 7.401 2.200 1.00 88.19 188 LYS A CA 1
ATOM 1487 C C . LYS A 1 188 ? -19.657 7.256 3.283 1.00 88.19 188 LYS A C 1
ATOM 1489 O O . LYS A 1 188 ? -19.363 8.230 3.980 1.00 88.19 188 LYS A O 1
ATOM 1494 N N . GLY A 1 189 ? -19.061 6.076 3.389 1.00 92.19 189 GLY A N 1
ATOM 1495 C CA . GLY A 1 189 ? -17.858 5.913 4.199 1.00 92.19 189 GLY A CA 1
ATOM 1496 C C . GLY A 1 189 ? -16.635 6.488 3.490 1.00 92.19 189 GLY A C 1
ATOM 1497 O O . GLY A 1 189 ? -16.500 6.374 2.271 1.00 92.19 189 GLY A O 1
ATOM 1498 N N . VAL A 1 190 ? -15.761 7.150 4.241 1.00 93.12 190 VAL A N 1
ATOM 1499 C CA . VAL A 1 190 ? -14.547 7.780 3.719 1.00 93.12 190 VAL A CA 1
ATOM 1500 C C . VAL A 1 190 ? -13.371 7.524 4.649 1.00 93.12 190 VAL A C 1
ATOM 1502 O O . VAL A 1 190 ? -13.522 7.557 5.867 1.00 93.12 190 VAL A O 1
ATOM 1505 N N . MET A 1 191 ? -12.186 7.330 4.078 1.00 93.19 191 MET A N 1
ATOM 1506 C CA . MET A 1 191 ? -10.928 7.480 4.802 1.00 93.19 191 MET A CA 1
ATOM 1507 C C . MET A 1 191 ? -10.498 8.943 4.707 1.00 93.19 191 MET A C 1
ATOM 1509 O O . MET A 1 191 ? -10.161 9.431 3.628 1.00 93.19 191 MET A O 1
ATOM 1513 N N . GLU A 1 192 ? -10.550 9.660 5.826 1.00 92.94 192 GLU A N 1
ATOM 1514 C CA . GLU A 1 192 ? -10.124 11.059 5.900 1.00 92.94 192 GLU A CA 1
ATOM 1515 C C . GLU A 1 192 ? -8.604 11.191 5.893 1.00 92.94 192 GLU A C 1
ATOM 1517 O O . GLU A 1 192 ? -8.057 12.115 5.284 1.00 92.94 192 GLU A O 1
ATOM 1522 N N . SER A 1 193 ? -7.925 10.288 6.600 1.00 92.06 193 SER A N 1
ATOM 1523 C CA . SER A 1 193 ? -6.474 10.273 6.645 1.00 92.06 193 SER A CA 1
ATOM 1524 C C . SER A 1 193 ? -5.905 8.904 6.975 1.00 92.06 193 SER A C 1
ATOM 1526 O O . SER A 1 193 ? -6.468 8.166 7.773 1.00 92.06 193 SER A O 1
ATOM 1528 N N . PHE A 1 194 ? -4.731 8.621 6.425 1.00 91.19 194 PHE A N 1
ATOM 1529 C CA . PHE A 1 194 ? -3.849 7.548 6.853 1.00 91.19 194 PHE A CA 1
ATOM 1530 C C . PHE A 1 194 ? -2.411 8.072 6.860 1.00 91.19 194 PHE A C 1
ATOM 1532 O O . PHE A 1 194 ? -1.853 8.398 5.810 1.00 91.19 194 PHE A O 1
ATOM 1539 N N . LYS A 1 195 ? -1.837 8.247 8.052 1.00 91.50 195 LYS A N 1
ATOM 1540 C CA . LYS A 1 195 ? -0.561 8.949 8.250 1.00 91.50 195 LYS A CA 1
ATOM 1541 C C . LYS A 1 195 ? 0.320 8.230 9.254 1.00 91.50 195 LYS A C 1
ATOM 1543 O O . LYS A 1 195 ? -0.179 7.577 10.156 1.00 91.50 195 LYS A O 1
ATOM 1548 N N . MET A 1 196 ? 1.629 8.425 9.142 1.00 92.12 196 MET A N 1
ATOM 1549 C CA . MET A 1 196 ? 2.602 7.978 10.142 1.00 92.12 196 MET A CA 1
ATOM 1550 C C . MET A 1 196 ? 2.799 9.049 11.226 1.00 92.12 196 MET A C 1
ATOM 1552 O O . MET A 1 196 ? 3.887 9.593 11.402 1.00 92.12 196 MET A O 1
ATOM 1556 N N . GLU A 1 197 ? 1.703 9.422 11.875 1.00 91.19 197 GLU A N 1
ATOM 1557 C CA . GLU A 1 197 ? 1.633 10.429 12.932 1.00 91.19 197 GLU A CA 1
ATOM 1558 C C . GLU A 1 197 ? 0.615 9.936 13.959 1.00 91.19 197 GLU A C 1
ATOM 1560 O O . GLU A 1 197 ? -0.427 9.409 13.576 1.00 91.19 197 GLU A O 1
ATOM 1565 N N . GLU A 1 198 ? 0.927 10.063 15.245 1.00 92.44 198 GLU A N 1
ATOM 1566 C CA . GLU A 1 198 ? 0.001 9.710 16.320 1.00 92.44 198 GLU A CA 1
ATOM 1567 C C . GLU A 1 198 ? -1.071 10.797 16.464 1.00 92.44 198 GLU A C 1
ATOM 1569 O O . GLU A 1 198 ? -0.748 11.982 16.569 1.00 92.44 198 GLU A O 1
ATOM 1574 N N . ASP A 1 199 ? -2.346 10.404 16.502 1.00 92.56 199 ASP A N 1
ATOM 1575 C CA . ASP A 1 199 ? -3.430 11.302 16.899 1.00 92.56 199 ASP A CA 1
ATOM 1576 C C . ASP A 1 199 ? -3.650 11.165 18.414 1.00 92.56 199 ASP A C 1
ATOM 1578 O O . ASP A 1 199 ? -4.187 10.150 18.860 1.00 92.56 199 ASP A O 1
ATOM 1582 N N . PRO A 1 200 ? -3.287 12.163 19.240 1.00 90.06 200 PRO A N 1
ATOM 1583 C CA . PRO A 1 200 ? -3.463 12.082 20.692 1.00 90.06 200 PRO A CA 1
ATOM 1584 C C . PRO A 1 200 ? -4.940 12.043 21.118 1.00 90.06 200 PRO A C 1
ATOM 1586 O O . PRO A 1 200 ? -5.232 11.930 22.306 1.00 90.06 200 PRO A O 1
ATOM 1589 N N . LYS A 1 201 ? -5.870 12.207 20.170 1.00 89.50 201 LYS A N 1
ATOM 1590 C CA . LYS A 1 201 ? -7.317 12.116 20.367 1.00 89.50 201 LYS A CA 1
ATOM 1591 C C . LYS A 1 201 ? -7.935 10.957 19.582 1.00 89.50 201 LYS A C 1
ATOM 1593 O O . LYS A 1 201 ? -9.141 10.991 19.349 1.00 89.50 201 LYS A O 1
ATOM 1598 N N . ALA A 1 202 ? -7.132 9.983 19.146 1.00 90.19 202 ALA A N 1
ATOM 1599 C CA . ALA A 1 202 ? -7.664 8.785 18.516 1.00 90.19 202 ALA A CA 1
ATOM 1600 C C . ALA A 1 202 ? -8.672 8.102 19.446 1.00 90.19 202 ALA A C 1
ATOM 1602 O O . ALA A 1 202 ? -8.447 8.021 20.651 1.00 90.19 202 ALA A O 1
ATOM 1603 N N . ASP A 1 203 ? -9.758 7.595 18.868 1.00 88.06 203 ASP A N 1
ATOM 1604 C CA . ASP A 1 203 ? -10.789 6.855 19.597 1.00 88.06 203 ASP A CA 1
ATOM 1605 C C . ASP A 1 203 ? -10.267 5.499 20.092 1.00 88.06 203 ASP A C 1
ATOM 1607 O O . ASP A 1 203 ? -10.855 4.903 20.988 1.00 88.06 203 ASP A O 1
ATOM 1611 N N . LEU A 1 204 ? -9.198 4.983 19.470 1.00 88.06 204 LEU A N 1
ATOM 1612 C CA . LEU A 1 204 ? -8.598 3.690 19.782 1.00 88.06 204 LEU A CA 1
ATOM 1613 C C . LEU A 1 204 ? -7.083 3.712 19.638 1.00 88.06 204 LEU A C 1
ATOM 1615 O O . LEU A 1 204 ? -6.531 4.304 18.706 1.00 88.06 204 LEU A O 1
ATOM 1619 N N . ASN A 1 205 ? -6.424 2.938 20.497 1.00 89.00 205 ASN A N 1
ATOM 1620 C CA . ASN A 1 205 ? -5.002 2.647 20.401 1.00 89.00 205 ASN A CA 1
ATOM 1621 C C . ASN A 1 205 ? -4.797 1.130 20.324 1.00 89.00 205 ASN A C 1
ATOM 1623 O O . ASN A 1 205 ? -5.070 0.398 21.274 1.00 89.00 205 ASN A O 1
ATOM 1627 N N . TRP A 1 206 ? -4.331 0.646 19.176 1.00 88.56 206 TRP A N 1
ATOM 1628 C CA . TRP A 1 206 ? -3.948 -0.747 18.965 1.00 88.56 206 TRP A CA 1
ATOM 1629 C C . TRP A 1 206 ? -2.439 -0.864 19.112 1.00 88.56 206 TRP A C 1
ATOM 1631 O O . TRP A 1 206 ? -1.688 -0.338 18.294 1.00 88.56 206 TRP A O 1
ATOM 1641 N N . MET A 1 207 ? -1.983 -1.563 20.142 1.00 90.38 207 MET A N 1
ATOM 1642 C CA . MET A 1 207 ? -0.579 -1.919 20.303 1.00 90.38 207 MET A CA 1
ATOM 1643 C C . MET A 1 207 ? -0.331 -3.235 19.581 1.00 90.38 207 MET A C 1
ATOM 1645 O O . MET A 1 207 ? -0.935 -4.251 19.910 1.00 90.38 207 MET A O 1
ATOM 1649 N N . ILE A 1 208 ? 0.557 -3.221 18.596 1.00 90.25 208 ILE A N 1
ATOM 1650 C CA . ILE A 1 208 ? 0.790 -4.352 17.705 1.00 90.25 208 ILE A CA 1
ATOM 1651 C C . ILE A 1 208 ? 2.258 -4.763 17.828 1.00 90.25 208 ILE A C 1
ATOM 1653 O O . ILE A 1 208 ? 3.163 -3.950 17.613 1.00 90.25 208 ILE A O 1
ATOM 1657 N N . SER A 1 209 ? 2.495 -6.019 18.212 1.00 91.38 209 SER A N 1
ATOM 1658 C CA . SER A 1 209 ? 3.830 -6.631 18.170 1.00 91.38 209 SER A CA 1
ATOM 1659 C C . SER A 1 209 ? 4.274 -6.823 16.717 1.00 91.38 209 SER A C 1
ATOM 1661 O O . SER A 1 209 ? 3.455 -6.800 15.795 1.00 91.38 209 SER A O 1
ATOM 1663 N N . THR A 1 210 ? 5.554 -7.088 16.459 1.00 91.12 210 THR A N 1
ATOM 1664 C CA . THR A 1 210 ? 5.986 -7.367 15.077 1.00 91.12 210 THR A CA 1
ATOM 1665 C C . THR A 1 210 ? 5.314 -8.618 14.517 1.00 91.12 210 THR A C 1
ATOM 1667 O O . THR A 1 210 ? 4.934 -8.664 13.346 1.00 91.12 210 THR A O 1
ATOM 1670 N N . LYS A 1 211 ? 5.096 -9.631 15.357 1.00 90.31 211 LYS A N 1
ATOM 1671 C CA . LYS A 1 211 ? 4.368 -10.838 14.961 1.00 90.31 211 LYS A CA 1
ATOM 1672 C C . LYS A 1 211 ? 2.892 -10.545 14.671 1.00 90.31 211 LYS A C 1
ATOM 1674 O O . LYS A 1 211 ? 2.376 -11.041 13.670 1.00 90.31 211 LYS A O 1
ATOM 1679 N N . GLY A 1 212 ? 2.245 -9.708 15.481 1.00 88.44 212 GLY A N 1
ATOM 1680 C CA . GLY A 1 212 ? 0.890 -9.216 15.236 1.00 88.44 212 GLY A CA 1
ATOM 1681 C C . GLY A 1 212 ? 0.787 -8.417 13.937 1.00 88.44 212 GLY A C 1
ATOM 1682 O O . GLY A 1 212 ? -0.162 -8.600 13.185 1.00 88.44 212 GLY A O 1
ATOM 1683 N N . LEU A 1 213 ? 1.796 -7.605 13.606 1.00 89.12 213 LEU A N 1
ATOM 1684 C CA . LEU A 1 213 ? 1.854 -6.847 12.353 1.00 89.12 213 LEU A CA 1
ATOM 1685 C C . LEU A 1 213 ? 1.922 -7.778 11.136 1.00 89.12 213 LEU A C 1
ATOM 1687 O O . LEU A 1 213 ? 1.175 -7.599 10.174 1.00 89.12 213 LEU A O 1
ATOM 1691 N N . LEU A 1 214 ? 2.797 -8.787 11.186 1.00 89.44 214 LEU A N 1
ATOM 1692 C CA . LEU A 1 214 ? 2.926 -9.782 10.118 1.00 89.44 214 LEU A CA 1
ATOM 1693 C C . LEU A 1 214 ? 1.622 -10.547 9.923 1.00 89.44 214 LEU A C 1
ATOM 1695 O O . LEU A 1 214 ? 1.176 -10.726 8.790 1.00 89.44 214 LEU A O 1
ATOM 1699 N N . PHE A 1 215 ? 0.992 -10.957 11.023 1.00 86.44 215 PHE A N 1
ATOM 1700 C CA . PHE A 1 215 ? -0.308 -11.599 10.955 1.00 86.44 215 PHE A CA 1
ATOM 1701 C C . PHE A 1 215 ? -1.365 -10.662 10.386 1.00 86.44 215 PHE A C 1
ATOM 1703 O O . PHE A 1 215 ? -2.095 -11.083 9.507 1.00 86.44 215 PHE A O 1
ATOM 1710 N N . PHE A 1 216 ? -1.454 -9.411 10.836 1.00 87.19 216 PHE A N 1
ATOM 1711 C CA . PHE A 1 216 ? -2.463 -8.458 10.374 1.00 87.19 216 PHE A CA 1
ATOM 1712 C C . PHE A 1 216 ? -2.412 -8.271 8.853 1.00 87.19 216 PHE A C 1
ATOM 1714 O O . PHE A 1 216 ? -3.434 -8.361 8.173 1.00 87.19 216 PHE A O 1
ATOM 1721 N N . PHE A 1 217 ? -1.215 -8.097 8.290 1.00 88.44 217 PHE A N 1
ATOM 1722 C CA . PHE A 1 217 ? -1.064 -8.031 6.838 1.00 88.44 217 PHE A CA 1
ATOM 1723 C C . PHE A 1 217 ? -1.346 -9.370 6.148 1.00 88.44 217 PHE A C 1
ATOM 1725 O O . PHE A 1 217 ? -1.874 -9.376 5.038 1.00 88.44 217 PHE A O 1
ATOM 1732 N N . ASN A 1 218 ? -1.042 -10.502 6.785 1.00 86.44 218 ASN A N 1
ATOM 1733 C CA . ASN A 1 218 ? -1.411 -11.808 6.250 1.00 86.44 218 ASN A CA 1
ATOM 1734 C C . ASN A 1 218 ? -2.930 -12.044 6.281 1.00 86.44 218 ASN A C 1
ATOM 1736 O O . ASN A 1 218 ? -3.484 -12.563 5.317 1.00 86.44 218 ASN A O 1
ATOM 1740 N N . PHE A 1 219 ? -3.607 -11.611 7.343 1.00 86.38 219 PHE A N 1
ATOM 1741 C CA . PHE A 1 219 ? -5.058 -11.620 7.494 1.00 86.38 219 PHE A CA 1
ATOM 1742 C C . PHE A 1 219 ? -5.698 -10.825 6.360 1.00 86.38 219 PHE A C 1
ATOM 1744 O O . PHE A 1 219 ? -6.551 -11.373 5.671 1.00 86.38 219 PHE A O 1
ATOM 1751 N N . ILE A 1 220 ? -5.227 -9.592 6.115 1.00 88.62 220 ILE A N 1
ATOM 1752 C CA . ILE A 1 220 ? -5.669 -8.752 4.991 1.00 88.62 220 ILE A CA 1
ATOM 1753 C C . ILE A 1 220 ? -5.405 -9.450 3.657 1.00 88.62 220 ILE A C 1
ATOM 1755 O O . ILE A 1 220 ? -6.236 -9.423 2.764 1.00 88.62 220 ILE A O 1
ATOM 1759 N N . ARG A 1 221 ? -4.233 -10.054 3.476 1.00 89.81 221 ARG A N 1
ATOM 1760 C CA . ARG A 1 221 ? -3.865 -10.651 2.191 1.00 89.81 221 ARG A CA 1
ATOM 1761 C C . ARG A 1 221 ? -4.676 -11.910 1.871 1.00 89.81 221 ARG A C 1
ATOM 1763 O O . ARG A 1 221 ? -4.994 -12.137 0.712 1.00 89.81 221 ARG A O 1
ATOM 1770 N N . THR A 1 222 ? -4.983 -12.735 2.869 1.00 84.12 222 THR A N 1
ATOM 1771 C CA . THR A 1 222 ? -5.482 -14.109 2.665 1.00 84.12 222 THR A CA 1
ATOM 1772 C C . THR A 1 222 ? -6.983 -14.287 2.915 1.00 84.12 222 THR A C 1
ATOM 1774 O O . THR A 1 222 ? -7.486 -15.413 2.802 1.00 84.12 222 THR A O 1
ATOM 1777 N N . ALA A 1 223 ? -7.715 -13.198 3.191 1.00 80.06 223 ALA A N 1
ATOM 1778 C CA . ALA A 1 223 ? -9.079 -13.243 3.727 1.00 80.06 223 ALA A CA 1
ATOM 1779 C C . ALA A 1 223 ? -9.162 -14.097 4.992 1.00 80.06 223 ALA A C 1
ATOM 1781 O O . ALA A 1 223 ? -9.938 -15.052 5.051 1.00 80.06 223 ALA A O 1
ATOM 1782 N N . GLY A 1 224 ? -8.319 -13.771 5.978 1.00 69.88 224 GLY A N 1
ATOM 1783 C CA . GLY A 1 224 ? -8.471 -14.328 7.319 1.00 69.88 224 GLY A CA 1
ATOM 1784 C C . GLY A 1 224 ? -9.864 -14.016 7.870 1.00 69.88 224 GLY A C 1
ATOM 1785 O O . GLY A 1 224 ? -10.514 -13.051 7.451 1.00 69.88 224 GLY A O 1
ATOM 1786 N N . ASP A 1 225 ? -10.349 -14.845 8.784 1.00 71.38 225 ASP A N 1
ATOM 1787 C CA . ASP A 1 225 ? -11.691 -14.688 9.334 1.00 71.38 225 ASP A CA 1
ATOM 1788 C C . ASP A 1 225 ? -11.697 -13.916 10.668 1.00 71.38 225 ASP A C 1
ATOM 1790 O O . ASP A 1 225 ? -10.678 -13.562 11.255 1.00 71.38 225 ASP A O 1
ATOM 1794 N N . LEU A 1 226 ? -12.884 -13.602 11.178 1.00 72.44 226 LEU A N 1
ATOM 1795 C CA . LEU A 1 226 ? -13.016 -12.911 12.463 1.00 72.44 226 LEU A CA 1
ATOM 1796 C C . LEU A 1 226 ? -12.336 -13.646 13.625 1.00 72.44 226 LEU A C 1
ATOM 1798 O O . LEU A 1 226 ? -11.862 -13.006 14.565 1.00 72.44 226 LEU A O 1
ATOM 1802 N N . GLN A 1 227 ? -12.317 -14.977 13.577 1.00 76.75 227 GLN A N 1
ATOM 1803 C CA . GLN A 1 227 ? -11.737 -15.802 14.622 1.00 76.75 227 GLN A CA 1
ATOM 1804 C C . GLN A 1 227 ? -10.216 -15.614 14.662 1.00 76.75 227 GLN A C 1
ATOM 1806 O O . GLN A 1 227 ? -9.676 -15.429 15.752 1.00 76.75 227 GLN A O 1
ATOM 1811 N N . ASP A 1 228 ? -9.564 -15.535 13.502 1.00 75.25 228 ASP A N 1
ATOM 1812 C CA . ASP A 1 228 ? -8.143 -15.199 13.358 1.00 75.25 228 ASP A CA 1
ATOM 1813 C C . ASP A 1 228 ? -7.790 -13.878 14.069 1.00 75.25 228 ASP A C 1
ATOM 1815 O O . ASP A 1 228 ? -6.815 -13.792 14.823 1.00 75.25 228 ASP A O 1
ATOM 1819 N N . PHE A 1 229 ? -8.620 -12.843 13.892 1.00 74.56 229 PHE A N 1
ATOM 1820 C CA . PHE A 1 229 ? -8.429 -11.553 14.562 1.00 74.56 229 PHE A CA 1
ATOM 1821 C C . PHE A 1 229 ? -8.583 -11.660 16.089 1.00 74.56 229 PHE A C 1
ATOM 1823 O O . PHE A 1 229 ? -7.759 -11.129 16.836 1.00 74.56 229 PHE A O 1
ATOM 1830 N N . PHE A 1 230 ? -9.598 -12.383 16.574 1.00 78.75 230 PHE A N 1
ATOM 1831 C CA . PHE A 1 230 ? -9.802 -12.592 18.013 1.00 78.75 230 PHE A CA 1
ATOM 1832 C C . PHE A 1 230 ? -8.726 -13.471 18.661 1.00 78.75 230 PHE A C 1
ATOM 1834 O O . PHE A 1 230 ? -8.453 -13.343 19.855 1.00 78.75 230 PHE A O 1
ATOM 1841 N N . GLU A 1 231 ? -8.124 -14.394 17.918 1.00 79.81 231 GLU A N 1
ATOM 1842 C CA . GLU A 1 231 ? -7.025 -15.212 18.426 1.00 79.81 231 GLU A CA 1
ATOM 1843 C C . GLU A 1 231 ? -5.765 -14.379 18.656 1.00 79.81 231 GLU A C 1
ATOM 1845 O O . GLU A 1 231 ? -5.116 -14.547 19.691 1.00 79.81 231 GLU A O 1
ATOM 1850 N N . MET A 1 232 ? -5.479 -13.411 17.782 1.00 74.88 232 MET A N 1
ATOM 1851 C CA . MET A 1 232 ? -4.377 -12.465 17.983 1.00 74.88 232 MET A CA 1
ATOM 1852 C C . MET A 1 232 ? -4.552 -11.570 19.205 1.00 74.88 232 MET A C 1
ATOM 1854 O O . MET A 1 232 ? -3.579 -11.284 19.912 1.00 74.88 232 MET A O 1
ATOM 1858 N N . THR A 1 233 ? -5.778 -11.094 19.440 1.00 79.69 233 THR A N 1
ATOM 1859 C CA . THR A 1 233 ? -6.045 -10.255 20.609 1.00 79.69 233 THR A CA 1
ATOM 1860 C C . THR A 1 233 ? -5.916 -11.070 21.890 1.00 79.69 233 THR A C 1
ATOM 1862 O O . THR A 1 233 ? -5.265 -10.636 22.839 1.00 79.69 233 THR A O 1
ATOM 1865 N N . LYS A 1 234 ? -6.415 -12.315 21.894 1.00 81.31 234 LYS A N 1
ATOM 1866 C CA . LYS A 1 234 ? -6.223 -13.260 23.008 1.00 81.31 234 LYS A CA 1
ATOM 1867 C C . LYS A 1 234 ? -4.757 -13.600 23.263 1.00 81.31 234 LYS A C 1
ATOM 1869 O O . LYS A 1 234 ? -4.388 -13.805 24.417 1.00 81.31 234 LYS A O 1
ATOM 1874 N N . SER A 1 235 ? -3.931 -13.692 22.221 1.00 83.38 235 SER A N 1
ATOM 1875 C CA . SER A 1 235 ? -2.502 -13.980 22.374 1.00 83.38 235 SER A CA 1
ATOM 1876 C C . SER A 1 235 ? -1.672 -12.767 22.806 1.00 83.38 235 SER A C 1
ATOM 1878 O O . SER A 1 235 ? -0.486 -12.937 23.075 1.00 83.38 235 SER A O 1
ATOM 1880 N N . GLY A 1 236 ? -2.260 -11.566 22.871 1.00 82.94 236 GLY A N 1
ATOM 1881 C CA . GLY A 1 236 ? -1.559 -10.325 23.220 1.00 82.94 236 GLY A CA 1
ATOM 1882 C C . GLY A 1 236 ? -0.652 -9.785 22.111 1.00 82.94 236 GLY A C 1
ATOM 1883 O O . GLY A 1 236 ? 0.167 -8.908 22.356 1.00 82.94 236 GLY A O 1
ATOM 1884 N N . GLU A 1 237 ? -0.779 -10.303 20.886 1.00 86.19 237 GLU A N 1
ATOM 1885 C CA . GLU A 1 237 ? -0.007 -9.810 19.733 1.00 86.19 237 GLU A CA 1
ATOM 1886 C C . GLU A 1 237 ? -0.636 -8.527 19.166 1.00 86.19 237 GLU A C 1
ATOM 1888 O O . GLU A 1 237 ? 0.055 -7.693 18.577 1.00 86.19 237 GLU A O 1
ATOM 1893 N N . ILE A 1 238 ? -1.946 -8.364 19.388 1.00 82.50 238 ILE A N 1
ATOM 1894 C CA . ILE A 1 238 ? -2.683 -7.110 19.249 1.00 82.50 238 ILE A CA 1
ATOM 1895 C C . ILE A 1 238 ? -3.334 -6.811 20.599 1.00 82.50 238 ILE A C 1
ATOM 1897 O O . ILE A 1 238 ? -4.276 -7.485 21.005 1.00 82.50 238 ILE A O 1
ATOM 1901 N N . GLU A 1 239 ? -2.847 -5.799 21.304 1.00 83.62 239 GLU A N 1
ATOM 1902 C CA . GLU A 1 239 ? -3.485 -5.306 22.523 1.00 83.62 239 GLU A CA 1
ATOM 1903 C C . GLU A 1 239 ? -4.306 -4.057 22.180 1.00 83.62 239 GLU A C 1
ATOM 1905 O O . GLU A 1 239 ? -3.771 -3.074 21.663 1.00 83.62 239 GLU A O 1
ATOM 1910 N N . ILE A 1 240 ? -5.606 -4.080 22.471 1.00 76.69 240 ILE A N 1
ATOM 1911 C CA . ILE A 1 240 ? -6.479 -2.911 22.335 1.00 76.69 240 ILE A CA 1
ATOM 1912 C C . ILE A 1 240 ? -6.472 -2.182 23.678 1.00 76.69 240 ILE A C 1
ATOM 1914 O O . ILE A 1 240 ? -6.873 -2.735 24.703 1.00 76.69 240 ILE A O 1
ATOM 1918 N N . VAL A 1 241 ? -5.963 -0.954 23.682 1.00 70.75 241 VAL A N 1
ATOM 1919 C CA . VAL A 1 241 ? -5.898 -0.099 24.867 1.00 70.75 241 VAL A CA 1
ATOM 1920 C C . VAL A 1 241 ? -7.104 0.839 24.794 1.00 70.75 241 VAL A C 1
ATOM 1922 O O . VAL A 1 241 ? -7.028 1.824 24.067 1.00 70.75 241 VAL A O 1
ATOM 1925 N N . GLU A 1 242 ? -8.191 0.475 25.500 1.00 64.75 242 GLU A N 1
ATOM 1926 C CA . GLU A 1 242 ? -9.492 1.170 25.736 1.00 64.75 242 GLU A CA 1
ATOM 1927 C C . GLU A 1 242 ? -10.741 0.344 25.329 1.00 64.75 242 GLU A C 1
ATOM 1929 O O . GLU A 1 242 ? -10.610 -0.707 24.709 1.00 64.75 242 GLU A O 1
ATOM 1934 N N . GLU A 1 243 ? -11.942 0.749 25.788 1.00 57.34 243 GLU A N 1
ATOM 1935 C CA . GLU A 1 243 ? -13.195 -0.037 25.714 1.00 57.34 243 GLU A CA 1
ATOM 1936 C C . GLU A 1 243 ? -13.515 -0.545 24.288 1.00 57.34 243 GLU A C 1
ATOM 1938 O O . GLU A 1 243 ? -13.606 0.233 23.343 1.00 57.34 243 GLU A O 1
ATOM 1943 N N . ASP A 1 244 ? -13.759 -1.858 24.163 1.00 54.69 244 ASP A N 1
ATOM 1944 C CA . ASP A 1 244 ? -13.847 -2.680 22.933 1.00 54.69 244 ASP A CA 1
ATOM 1945 C C . ASP A 1 244 ? -14.783 -2.194 21.797 1.00 54.69 244 ASP A C 1
ATOM 1947 O O . ASP A 1 244 ? -14.728 -2.704 20.675 1.00 54.69 244 ASP A O 1
ATOM 1951 N N . LEU A 1 245 ? -15.694 -1.254 22.055 1.00 58.38 245 LEU A N 1
ATOM 1952 C CA . LEU A 1 245 ? -16.856 -1.006 21.191 1.00 58.38 245 LEU A CA 1
ATOM 1953 C C . LEU A 1 245 ? -16.559 -0.251 19.880 1.00 58.38 245 LEU A C 1
ATOM 1955 O O . LEU A 1 245 ? -17.076 -0.681 18.844 1.00 58.38 245 LEU A O 1
ATOM 1959 N N . PRO A 1 246 ? -15.748 0.825 19.845 1.00 62.41 246 PRO A N 1
ATOM 1960 C CA . PRO A 1 246 ? -15.494 1.548 18.599 1.00 62.41 246 PRO A CA 1
ATOM 1961 C C . PRO A 1 246 ? -14.690 0.715 17.588 1.00 62.41 246 PRO A C 1
ATOM 1963 O O . PRO A 1 246 ? -14.957 0.777 16.389 1.00 62.41 246 PRO A O 1
ATOM 1966 N N . GLY A 1 247 ? -13.759 -0.131 18.051 1.00 62.91 247 GLY A N 1
ATOM 1967 C CA . GLY A 1 247 ? -12.846 -0.892 17.178 1.00 62.91 247 GLY A CA 1
ATOM 1968 C C . GLY A 1 247 ? -13.533 -1.927 16.311 1.00 62.91 247 GLY A C 1
ATOM 1969 O O . GLY A 1 247 ? -13.125 -2.149 15.170 1.00 62.91 247 GLY A O 1
ATOM 1970 N N . ALA A 1 248 ? -14.641 -2.476 16.806 1.00 68.19 248 ALA A N 1
ATOM 1971 C CA . ALA A 1 248 ? -15.501 -3.360 16.038 1.00 68.19 248 ALA A CA 1
ATOM 1972 C C . ALA A 1 248 ? -16.082 -2.691 14.777 1.00 68.19 248 ALA A C 1
ATOM 1974 O O . ALA A 1 248 ? -16.399 -3.388 13.817 1.00 68.19 248 ALA A O 1
ATOM 1975 N N . GLY A 1 249 ? -16.175 -1.356 14.734 1.00 73.88 249 GLY A N 1
ATOM 1976 C CA . GLY A 1 249 ? -16.714 -0.616 13.590 1.00 73.88 249 GLY A CA 1
ATOM 1977 C C . GLY A 1 249 ? -15.868 -0.692 12.319 1.00 73.88 249 GLY A C 1
ATOM 1978 O O . GLY A 1 249 ? -16.412 -0.594 11.222 1.00 73.88 249 GLY A O 1
ATOM 1979 N N . LEU A 1 250 ? -14.552 -0.904 12.437 1.00 81.19 250 LEU A N 1
ATOM 1980 C CA . LEU A 1 250 ? -13.667 -1.053 11.273 1.00 81.19 250 LEU A CA 1
ATOM 1981 C C . LEU A 1 250 ? -13.572 -2.491 10.772 1.00 81.19 250 LEU A C 1
ATOM 1983 O O . LEU A 1 250 ? -13.152 -2.717 9.639 1.00 81.19 250 LEU A O 1
ATOM 1987 N N . ILE A 1 251 ? -13.969 -3.463 11.590 1.00 81.94 251 ILE A N 1
ATOM 1988 C CA . ILE A 1 251 ? -13.822 -4.880 11.271 1.00 81.94 251 ILE A CA 1
ATOM 1989 C C . ILE A 1 251 ? -14.579 -5.273 9.988 1.00 81.94 251 ILE A C 1
ATOM 1991 O O . ILE A 1 251 ? -13.960 -5.903 9.131 1.00 81.94 251 ILE A O 1
ATOM 1995 N N . PRO A 1 252 ? -15.855 -4.884 9.770 1.00 85.44 252 PRO A N 1
ATOM 1996 C CA . PRO A 1 252 ? -16.545 -5.190 8.516 1.00 85.44 252 PRO A CA 1
ATOM 1997 C C . PRO A 1 252 ? -15.836 -4.620 7.280 1.00 85.44 252 PRO A C 1
ATOM 1999 O O . PRO A 1 252 ? -15.748 -5.295 6.259 1.00 85.44 252 PRO A O 1
ATOM 2002 N N . TRP A 1 253 ? -15.294 -3.401 7.380 1.00 89.56 253 TRP A N 1
ATOM 2003 C CA . TRP A 1 253 ? -14.497 -2.798 6.307 1.00 89.56 253 TRP A CA 1
ATOM 2004 C C . TRP A 1 253 ? -13.203 -3.583 6.058 1.00 89.56 253 TRP A C 1
ATOM 2006 O O . TRP A 1 253 ? -12.879 -3.867 4.907 1.00 89.56 253 TRP A O 1
ATOM 2016 N N . LEU A 1 254 ? -12.492 -3.986 7.119 1.00 88.00 254 LEU A N 1
ATOM 2017 C CA . LEU A 1 254 ? -11.273 -4.792 7.012 1.00 88.00 254 LEU A CA 1
ATOM 2018 C C . LEU A 1 254 ? -11.532 -6.144 6.338 1.00 88.00 254 LEU A C 1
ATOM 2020 O O . LEU A 1 254 ? -10.724 -6.551 5.510 1.00 88.00 254 LEU A O 1
ATOM 2024 N N . ILE A 1 255 ? -12.646 -6.815 6.649 1.00 88.31 255 ILE A N 1
ATOM 2025 C CA . ILE A 1 255 ? -13.032 -8.087 6.016 1.00 88.31 255 ILE A CA 1
ATOM 2026 C C . ILE A 1 255 ? -13.301 -7.884 4.520 1.00 88.31 255 ILE A C 1
ATOM 2028 O O . ILE A 1 255 ? -12.710 -8.584 3.702 1.00 88.31 255 ILE A O 1
ATOM 2032 N N . ASP A 1 256 ? -14.116 -6.891 4.145 1.00 91.75 256 ASP A N 1
ATOM 2033 C CA . ASP A 1 256 ? -14.436 -6.631 2.733 1.00 91.75 256 ASP A CA 1
ATOM 2034 C C . ASP A 1 256 ? -13.167 -6.233 1.934 1.00 91.75 256 ASP A C 1
ATOM 2036 O O . ASP A 1 256 ? -12.970 -6.670 0.797 1.00 91.75 256 ASP A O 1
ATOM 2040 N N . VAL A 1 257 ? -12.259 -5.441 2.525 1.00 92.62 257 VAL A N 1
ATOM 2041 C CA . VAL A 1 257 ? -10.945 -5.119 1.929 1.00 92.62 257 VAL A CA 1
ATOM 2042 C C . VAL A 1 257 ? -10.054 -6.361 1.828 1.00 92.62 257 VAL A C 1
ATOM 2044 O O . VAL A 1 257 ? -9.309 -6.507 0.853 1.00 92.62 257 VAL A O 1
ATOM 2047 N N . SER A 1 258 ? -10.127 -7.258 2.808 1.00 92.56 258 SER A N 1
ATOM 2048 C CA . SER A 1 258 ? -9.362 -8.501 2.839 1.00 92.56 258 SER A CA 1
ATOM 2049 C C . SER A 1 258 ? -9.799 -9.474 1.737 1.00 92.56 258 SER A C 1
ATOM 2051 O O . SER A 1 258 ? -8.966 -9.991 0.991 1.00 92.56 258 SER A O 1
ATOM 2053 N N . ASP A 1 259 ? -11.108 -9.616 1.511 1.00 93.00 259 ASP A N 1
ATOM 2054 C CA . ASP A 1 259 ? -11.658 -10.406 0.402 1.00 93.00 259 ASP A CA 1
ATOM 2055 C C . ASP A 1 259 ? -11.169 -9.904 -0.965 1.00 93.00 259 ASP A C 1
ATOM 2057 O O . ASP A 1 259 ? -10.833 -10.692 -1.855 1.00 93.00 259 ASP A O 1
ATOM 2061 N N . LEU A 1 260 ? -11.103 -8.582 -1.148 1.00 94.12 260 LEU A N 1
ATOM 2062 C CA . LEU A 1 260 ? -10.579 -7.974 -2.376 1.00 94.12 260 LEU A CA 1
ATOM 2063 C C . LEU A 1 260 ? -9.072 -8.175 -2.522 1.00 94.12 260 LEU A C 1
ATOM 2065 O O . LEU A 1 260 ? -8.590 -8.472 -3.617 1.00 94.12 260 LEU A O 1
ATOM 2069 N N . SER A 1 261 ? -8.336 -8.047 -1.421 1.00 95.44 261 SER A N 1
ATOM 2070 C CA . SER A 1 261 ? -6.893 -8.280 -1.382 1.00 95.44 261 SER A CA 1
ATOM 2071 C C . SER A 1 261 ? -6.560 -9.721 -1.759 1.00 95.44 261 SER A C 1
ATOM 2073 O O . SER A 1 261 ? -5.696 -9.931 -2.605 1.00 95.44 261 SER A O 1
ATOM 2075 N N . LYS A 1 262 ? -7.307 -10.701 -1.239 1.00 94.94 262 LYS A N 1
ATOM 2076 C CA . LYS A 1 262 ? -7.160 -12.114 -1.605 1.00 94.94 262 LYS A CA 1
ATOM 2077 C C . LYS A 1 262 ? -7.409 -12.368 -3.081 1.00 94.94 262 LYS A C 1
ATOM 2079 O O . LYS A 1 262 ? -6.600 -13.022 -3.727 1.00 94.94 262 LYS A O 1
ATOM 2084 N N . LYS A 1 263 ? -8.491 -11.817 -3.646 1.00 95.06 263 LYS A N 1
ATOM 2085 C CA . LYS A 1 263 ? -8.763 -11.943 -5.089 1.00 95.06 263 LYS A CA 1
ATOM 2086 C C . LYS A 1 263 ? -7.586 -11.434 -5.924 1.00 95.06 263 LYS A C 1
ATOM 2088 O O . LYS A 1 263 ? -7.247 -12.043 -6.937 1.00 95.06 263 LYS A O 1
ATOM 2093 N N . ILE A 1 264 ? -6.970 -10.325 -5.513 1.00 95.31 264 ILE A N 1
ATOM 2094 C CA . ILE A 1 264 ? -5.779 -9.776 -6.172 1.00 95.31 264 ILE A CA 1
ATOM 2095 C C . ILE A 1 264 ? -4.570 -10.693 -5.968 1.00 95.31 264 ILE A C 1
ATOM 2097 O O . ILE A 1 264 ? -3.890 -10.991 -6.947 1.00 95.31 264 ILE A O 1
ATOM 2101 N N . ASP A 1 265 ? -4.329 -11.171 -4.746 1.00 94.38 265 ASP A N 1
ATOM 2102 C CA . ASP A 1 265 ? -3.221 -12.078 -4.417 1.00 94.38 265 ASP A CA 1
ATOM 2103 C C . ASP A 1 265 ? -3.280 -13.368 -5.254 1.00 94.38 265 ASP A C 1
ATOM 2105 O O . ASP A 1 265 ? -2.284 -13.745 -5.868 1.00 94.38 265 ASP A O 1
ATOM 2109 N N . ASP A 1 266 ? -4.469 -13.968 -5.372 1.00 94.44 266 ASP A N 1
ATOM 2110 C CA . ASP A 1 266 ? -4.727 -15.180 -6.159 1.00 94.44 266 ASP A CA 1
ATOM 2111 C C . ASP A 1 266 ? -4.584 -14.942 -7.675 1.00 94.44 266 ASP A C 1
ATOM 2113 O O . ASP A 1 266 ? -4.154 -15.826 -8.419 1.00 94.44 266 ASP A O 1
ATOM 2117 N N . THR A 1 267 ? -4.960 -13.751 -8.157 1.00 94.69 267 THR A N 1
ATOM 2118 C CA . THR A 1 267 ? -4.925 -13.417 -9.594 1.00 94.69 267 THR A CA 1
ATOM 2119 C C . THR A 1 267 ? -3.519 -13.045 -10.072 1.00 94.69 267 THR A C 1
ATOM 2121 O O . THR A 1 267 ? -3.179 -13.300 -11.230 1.00 94.69 267 THR A O 1
ATOM 2124 N N . TYR A 1 268 ? -2.703 -12.442 -9.203 1.00 89.88 268 TYR A N 1
ATOM 2125 C CA . TYR A 1 268 ? -1.368 -11.930 -9.530 1.00 89.88 268 TYR A CA 1
ATOM 2126 C C . TYR A 1 268 ? -0.300 -12.504 -8.582 1.00 89.88 268 TYR A C 1
ATOM 2128 O O . TYR A 1 268 ? 0.261 -11.737 -7.796 1.00 89.88 268 TYR A O 1
ATOM 2136 N N . PRO A 1 269 ? -0.017 -13.819 -8.613 1.00 79.62 269 PRO A N 1
ATOM 2137 C CA . PRO A 1 269 ? 0.930 -14.468 -7.700 1.00 79.62 269 PRO A CA 1
ATOM 2138 C C . PRO A 1 269 ? 2.358 -13.906 -7.789 1.00 79.62 269 PRO A C 1
ATOM 2140 O O . PRO A 1 269 ? 2.767 -13.434 -8.877 1.00 79.62 269 PRO A O 1
#

Secondary structure (DSSP, 8-state):
--HHHHHHHHHHHHHHHHHT---HHHHHHHHHHHHHS-HHHHHHHHHH-TTHHHHHHHHGGGS-HHHHHHHHHHHHHHHHHHHHHH-HHHHHHH-S-HHHHTTTHHHHHHHHHHHHHHHHHHHHTHHHHHHHHHHHHHHHHHHHHHHHTT-HHHHHHHTT--S-EEEEEEETTTTEEEEEEEEEETTEEEEEEEESS--TT-SEEEEE-HHHHHHHHHHHHHT--HHHHHHHHHTTSEEEES-STTGGGGHHHHHHHHHHHHHHHHH--